Protein AF-A0A194RIU6-F1 (afdb_monomer_lite)

Secondary structure (DSSP, 8-state):
-PPPPPPTT-TTHHHHHHHHHHHHHHHHHH-EEEETTS-EEESEEEEEE-TTSPEEEEETTTTEEEESHHHHHHHHHSHHHHHHHHH-SEE-GGGGTS-HHHHHHTT---------HHHHHHHHHHHHHHHHHHHHHHHGGG----SSHHHHHT--SPPP-GGGEEEE--SSTTPPPEEEETTTTEEEEGGGHHHHHHSHHHHHHHHHH--

Organism: Papilio machaon (NCBI:txid76193)

Structure (mmCIF, N/CA/C/O backbone):
data_AF-A0A194RIU6-F1
#
_entry.id   AF-A0A194RIU6-F1
#
loop_
_atom_site.group_PDB
_atom_site.id
_atom_site.type_symbol
_atom_site.label_atom_id
_atom_site.label_alt_id
_atom_site.label_comp_id
_atom_site.label_asym_id
_atom_site.label_entity_id
_atom_site.label_seq_id
_atom_site.pdbx_PDB_ins_code
_atom_site.Cartn_x
_atom_site.Cartn_y
_atom_site.Cartn_z
_atom_site.occupancy
_atom_site.B_iso_or_equiv
_atom_site.auth_seq_id
_atom_site.auth_comp_id
_atom_site.auth_asym_id
_atom_site.auth_atom_id
_atom_site.pdbx_PDB_model_num
ATOM 1 N N . MET A 1 1 ? 23.805 -35.112 1.938 1.00 44.31 1 MET A N 1
ATOM 2 C CA . MET A 1 1 ? 23.693 -33.823 1.232 1.00 44.31 1 MET A CA 1
ATOM 3 C C . MET A 1 1 ? 23.228 -32.847 2.293 1.00 44.31 1 MET A C 1
ATOM 5 O O . MET A 1 1 ? 22.053 -32.842 2.630 1.00 44.31 1 MET A O 1
ATOM 9 N N . GLU A 1 2 ? 24.192 -32.230 2.969 1.00 43.25 2 GLU A N 1
ATOM 10 C CA . GLU A 1 2 ? 23.949 -31.312 4.084 1.00 43.25 2 GLU A CA 1
ATOM 11 C C . GLU A 1 2 ? 23.343 -30.027 3.514 1.00 43.25 2 GLU A C 1
ATOM 13 O O . GLU A 1 2 ? 23.820 -29.511 2.500 1.00 43.25 2 GLU A O 1
ATOM 18 N N . LEU A 1 3 ? 22.221 -29.590 4.091 1.00 53.94 3 LEU A N 1
ATOM 19 C CA . LEU A 1 3 ? 21.579 -28.335 3.715 1.00 53.94 3 LEU A CA 1
ATOM 20 C C . LEU A 1 3 ? 22.545 -27.177 4.014 1.00 53.94 3 LEU A C 1
ATOM 22 O O . LEU A 1 3 ? 23.147 -27.188 5.085 1.00 53.94 3 LEU A O 1
ATOM 26 N N . PRO A 1 4 ? 22.688 -26.186 3.117 1.00 58.44 4 PRO A N 1
ATOM 27 C CA . PRO A 1 4 ? 23.477 -24.996 3.404 1.00 58.44 4 PRO A CA 1
ATOM 28 C C . PRO A 1 4 ? 22.919 -24.277 4.633 1.00 58.44 4 PRO A C 1
ATOM 30 O O . PRO A 1 4 ? 21.717 -24.000 4.691 1.00 58.44 4 PRO A O 1
ATOM 33 N N . ASP A 1 5 ? 23.796 -23.985 5.592 1.00 54.12 5 ASP A N 1
ATOM 34 C CA . ASP A 1 5 ? 23.466 -23.230 6.795 1.00 54.12 5 ASP A CA 1
ATOM 35 C C . ASP A 1 5 ? 22.813 -21.890 6.437 1.00 54.12 5 ASP A C 1
ATOM 37 O O . ASP A 1 5 ? 23.261 -21.150 5.554 1.00 54.12 5 ASP A O 1
ATOM 41 N N . CYS A 1 6 ? 21.711 -21.604 7.130 1.00 49.34 6 CYS A N 1
ATOM 42 C CA . CYS A 1 6 ? 20.970 -20.354 7.031 1.00 49.34 6 CYS A CA 1
ATOM 43 C C . CYS A 1 6 ? 21.927 -19.173 7.300 1.00 49.34 6 CYS A C 1
ATOM 45 O O . CYS A 1 6 ? 22.714 -19.249 8.246 1.00 49.34 6 CYS A O 1
ATOM 47 N N . PRO A 1 7 ? 21.901 -18.090 6.498 1.00 50.44 7 PRO A N 1
ATOM 48 C CA . PRO A 1 7 ? 22.824 -16.976 6.675 1.00 50.44 7 PRO A CA 1
ATOM 49 C C . PRO A 1 7 ? 22.691 -16.359 8.082 1.00 50.44 7 PRO A C 1
ATOM 51 O O . PRO A 1 7 ? 21.566 -16.108 8.532 1.00 50.44 7 PRO A O 1
ATOM 54 N N 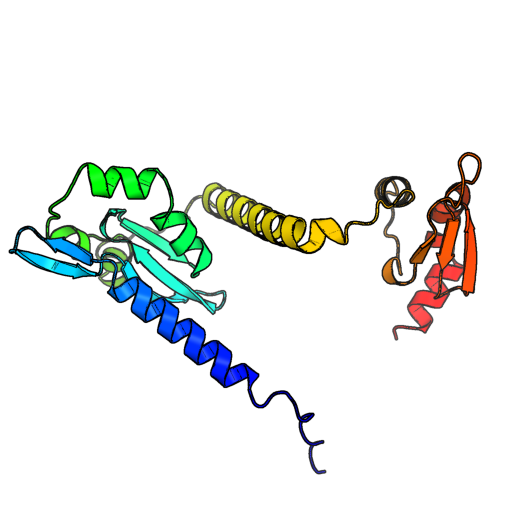. PRO A 1 8 ? 23.815 -16.080 8.771 1.00 50.44 8 PRO A N 1
ATOM 55 C CA . PRO A 1 8 ? 23.803 -15.481 10.101 1.00 50.44 8 PRO A CA 1
ATOM 56 C C . PRO A 1 8 ? 23.186 -14.079 10.019 1.00 50.44 8 PRO A C 1
ATOM 58 O O . PRO A 1 8 ? 23.684 -13.207 9.305 1.00 50.44 8 PRO A O 1
ATOM 61 N N . GLY A 1 9 ? 22.053 -13.891 10.700 1.00 52.22 9 GLY A N 1
ATOM 62 C CA . GLY A 1 9 ? 21.248 -12.662 10.648 1.00 52.22 9 GLY A CA 1
ATOM 63 C C . GLY A 1 9 ? 19.728 -12.866 10.701 1.00 52.22 9 GLY A C 1
ATOM 64 O O . GLY A 1 9 ? 18.999 -11.914 10.967 1.00 52.22 9 GLY A O 1
ATOM 65 N N . ALA A 1 10 ? 19.228 -14.091 10.503 1.00 51.12 10 ALA A N 1
ATOM 66 C CA . ALA A 1 10 ? 17.799 -14.411 10.653 1.00 51.12 10 ALA A CA 1
ATOM 67 C C . ALA A 1 10 ? 17.362 -14.634 12.120 1.00 51.12 10 ALA A C 1
ATOM 69 O O . ALA A 1 10 ? 16.170 -14.680 12.422 1.00 51.12 10 ALA A O 1
ATOM 70 N N . GLU A 1 11 ? 18.330 -14.747 13.028 1.00 51.03 11 GLU A N 1
ATOM 71 C CA . GLU A 1 11 ? 18.179 -15.259 14.397 1.00 51.03 11 GLU A CA 1
ATOM 72 C C . GLU A 1 11 ? 17.396 -14.312 15.324 1.00 51.03 11 GLU A C 1
ATOM 74 O O . GLU A 1 11 ? 16.858 -14.757 16.324 1.00 51.03 11 GLU A O 1
ATOM 79 N N . GLY A 1 12 ? 17.272 -13.026 14.970 1.00 48.72 12 GLY A N 1
ATOM 80 C CA . GLY A 1 12 ? 16.514 -12.028 15.744 1.00 48.72 12 GLY A CA 1
ATOM 81 C C . GLY A 1 12 ? 15.198 -11.568 15.104 1.00 48.72 12 GLY A C 1
ATOM 82 O O . GLY A 1 12 ? 14.475 -10.751 15.677 1.00 48.72 12 GLY A O 1
ATOM 83 N N . TYR A 1 13 ? 14.865 -12.050 13.901 1.00 45.88 13 TYR A N 1
ATOM 84 C CA . TYR A 1 13 ? 13.657 -11.598 13.200 1.00 45.88 13 TYR A CA 1
ATOM 85 C C . TYR A 1 13 ? 12.383 -12.237 13.770 1.00 45.88 13 TYR A C 1
ATOM 87 O O . TYR A 1 13 ? 11.330 -11.610 13.783 1.00 45.88 13 TYR A O 1
ATOM 95 N N . GLN A 1 14 ? 12.464 -13.472 14.276 1.00 48.75 14 GLN A N 1
ATOM 96 C CA . GLN A 1 14 ? 11.309 -14.132 14.893 1.00 48.75 14 GLN A CA 1
ATOM 97 C C . GLN A 1 14 ? 10.978 -13.542 16.269 1.00 48.75 14 GLN A C 1
ATOM 99 O O . GLN A 1 14 ? 9.805 -13.296 16.549 1.00 48.75 14 GLN A O 1
ATOM 104 N N . ASP A 1 15 ? 11.993 -13.239 17.078 1.00 53.16 15 ASP A N 1
ATOM 105 C CA . ASP A 1 15 ? 11.800 -12.709 18.432 1.00 53.16 15 ASP A CA 1
ATOM 106 C C . ASP A 1 15 ? 11.159 -11.313 18.410 1.00 53.16 15 ASP A C 1
ATOM 108 O O . ASP A 1 15 ? 10.171 -11.070 19.102 1.00 53.16 15 ASP A O 1
ATOM 112 N N . THR A 1 16 ? 11.613 -10.432 17.513 1.00 59.06 16 THR A N 1
ATOM 113 C CA . THR A 1 16 ? 11.054 -9.073 17.363 1.00 59.06 16 THR A CA 1
ATOM 114 C C . THR A 1 16 ? 9.592 -9.058 16.900 1.00 59.06 16 THR A C 1
ATOM 116 O O . THR A 1 16 ? 8.810 -8.208 17.328 1.00 59.06 16 THR A O 1
ATOM 119 N N . VAL A 1 17 ? 9.185 -10.007 16.049 1.00 60.19 17 VAL A N 1
ATOM 120 C CA . VAL A 1 17 ? 7.792 -10.128 15.580 1.00 60.19 17 VAL A CA 1
ATOM 121 C C . VAL A 1 17 ? 6.867 -10.615 16.701 1.00 60.19 17 VAL A C 1
ATOM 123 O O . VAL A 1 17 ? 5.733 -10.146 16.814 1.00 60.19 17 VAL A O 1
ATOM 126 N N . VAL A 1 18 ? 7.341 -11.531 17.550 1.00 70.56 18 VAL A N 1
ATOM 127 C CA . VAL A 1 18 ? 6.565 -12.046 18.688 1.00 70.56 18 VAL A CA 1
ATOM 128 C C . VAL A 1 18 ? 6.409 -10.982 19.777 1.00 70.56 18 VAL A C 1
ATOM 130 O O . VAL A 1 18 ? 5.314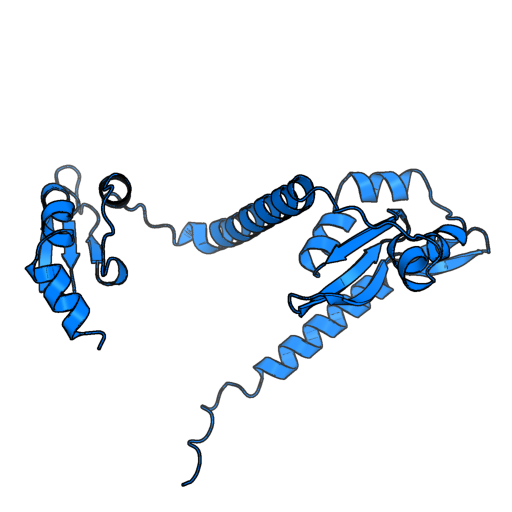 -10.840 20.324 1.00 70.56 18 VAL A O 1
ATOM 133 N N . GLU A 1 19 ? 7.456 -10.205 20.058 1.00 71.50 19 GLU A N 1
ATOM 134 C CA . GLU A 1 19 ? 7.414 -9.089 21.012 1.00 71.50 19 GLU A CA 1
ATOM 135 C C . GLU A 1 19 ? 6.417 -8.006 20.579 1.00 71.50 19 GLU A C 1
ATOM 137 O O . GLU A 1 19 ? 5.522 -7.651 21.349 1.00 71.50 19 GLU A O 1
ATOM 142 N N . ALA A 1 20 ? 6.485 -7.554 19.323 1.00 72.88 20 ALA A N 1
ATOM 143 C CA . ALA A 1 20 ? 5.564 -6.547 18.793 1.00 72.88 20 ALA A CA 1
ATOM 144 C C . ALA A 1 20 ? 4.090 -7.000 18.863 1.00 72.88 20 ALA A C 1
ATOM 146 O O . ALA A 1 20 ? 3.202 -6.223 19.221 1.00 72.88 20 ALA A O 1
ATOM 147 N N . GLU A 1 21 ? 3.810 -8.279 18.582 1.00 76.75 21 GLU A N 1
ATOM 148 C CA . GLU A 1 21 ? 2.449 -8.816 18.670 1.00 76.75 21 GLU A CA 1
ATOM 149 C C . GLU A 1 21 ? 1.934 -8.865 20.124 1.00 76.75 21 GLU A C 1
ATOM 151 O O . GLU A 1 21 ? 0.752 -8.606 20.389 1.00 76.75 21 GLU A O 1
ATOM 156 N N . GLN A 1 22 ? 2.813 -9.169 21.085 1.00 81.00 22 GLN A N 1
ATOM 157 C CA . GLN A 1 22 ? 2.481 -9.152 22.512 1.00 81.00 22 GLN A CA 1
ATOM 158 C C . GLN A 1 22 ? 2.213 -7.733 23.019 1.00 81.00 22 GLN A C 1
ATOM 160 O O . GLN A 1 22 ? 1.231 -7.519 23.736 1.00 81.00 22 GLN A O 1
ATOM 165 N N . GLU A 1 23 ? 3.035 -6.762 22.619 1.00 85.06 23 GLU A N 1
ATOM 166 C CA . GLU A 1 23 ? 2.838 -5.346 22.940 1.00 85.06 23 GLU A CA 1
ATOM 167 C C . GLU A 1 23 ? 1.499 -4.836 22.409 1.00 85.06 23 GLU A C 1
ATOM 169 O O . GLU A 1 23 ? 0.735 -4.192 23.138 1.00 85.06 23 GLU A O 1
ATOM 174 N N . PHE A 1 24 ? 1.153 -5.196 21.171 1.00 83.88 24 PHE A N 1
ATOM 175 C CA . PHE A 1 24 ? -0.135 -4.836 20.597 1.00 83.88 24 PHE A CA 1
ATOM 176 C C . PHE A 1 24 ? -1.301 -5.433 21.389 1.00 83.88 24 PHE A C 1
ATOM 178 O O . PHE A 1 24 ? -2.262 -4.739 21.729 1.00 83.88 24 PHE A O 1
ATOM 185 N N . GLN A 1 25 ? -1.218 -6.713 21.755 1.00 83.44 25 GLN A N 1
ATOM 186 C CA . GLN A 1 25 ? -2.247 -7.350 22.572 1.00 83.44 25 GLN A CA 1
ATOM 187 C C . GLN A 1 25 ? -2.356 -6.709 23.968 1.00 83.44 25 GLN A C 1
ATOM 189 O O . GLN A 1 25 ? -3.467 -6.549 24.485 1.00 83.44 25 GLN A O 1
ATOM 194 N N . ALA A 1 26 ? -1.237 -6.300 24.572 1.00 86.19 26 ALA A N 1
ATOM 195 C CA . ALA A 1 26 ? -1.225 -5.560 25.831 1.00 86.19 26 ALA A CA 1
ATOM 196 C C . ALA A 1 26 ? -1.906 -4.190 25.684 1.00 86.19 26 ALA A C 1
ATOM 198 O O . ALA A 1 26 ? -2.724 -3.813 26.531 1.00 86.19 26 ALA A O 1
ATOM 199 N N . HIS A 1 27 ? -1.660 -3.488 24.573 1.00 87.88 27 HIS A N 1
ATOM 200 C CA . HIS A 1 27 ? -2.365 -2.256 24.238 1.00 87.88 27 HIS A CA 1
ATOM 201 C C . HIS A 1 27 ? -3.878 -2.491 24.130 1.00 87.88 27 HIS A C 1
ATOM 203 O O . HIS A 1 27 ? -4.646 -1.780 24.777 1.00 87.88 27 HIS A O 1
ATOM 209 N N . LEU A 1 28 ? -4.333 -3.528 23.422 1.00 87.62 28 LEU A N 1
ATOM 210 C CA . LEU A 1 28 ? -5.764 -3.857 23.343 1.00 87.62 28 LEU A CA 1
ATOM 211 C C . LEU A 1 28 ? -6.377 -4.168 24.713 1.00 87.62 28 LEU A C 1
ATOM 213 O O . LEU A 1 28 ? -7.491 -3.736 25.003 1.00 87.62 28 LEU A O 1
ATOM 217 N N . ASN A 1 29 ? -5.641 -4.855 25.585 1.00 87.69 29 ASN A N 1
ATOM 218 C CA . ASN A 1 29 ? -6.093 -5.158 26.942 1.00 87.69 29 ASN A CA 1
ATOM 219 C C . ASN A 1 29 ? -6.208 -3.904 27.827 1.00 87.69 29 ASN A C 1
ATOM 221 O O . ASN A 1 29 ? -6.949 -3.919 28.813 1.00 87.69 29 ASN A O 1
ATOM 225 N N . SER A 1 30 ? -5.506 -2.818 27.490 1.00 89.06 30 SER A N 1
ATOM 226 C CA . SER A 1 30 ? -5.647 -1.520 28.164 1.00 89.06 30 SER A CA 1
ATOM 227 C C . SER A 1 30 ? -6.945 -0.795 27.779 1.00 89.06 30 SER A C 1
ATOM 229 O O . SER A 1 30 ? -7.487 -0.019 28.569 1.00 89.06 30 SER A O 1
ATOM 231 N N . LEU A 1 31 ? -7.494 -1.095 26.598 1.00 88.88 31 LEU A N 1
ATOM 232 C CA . LEU A 1 31 ? -8.700 -0.475 26.065 1.00 88.88 31 LEU A CA 1
ATOM 233 C C . LEU A 1 31 ? -9.948 -1.139 26.657 1.00 88.88 31 LEU A C 1
ATOM 235 O O . LEU A 1 31 ? -10.427 -2.171 26.178 1.00 88.88 31 LEU A O 1
ATOM 239 N N . LYS A 1 32 ? -10.499 -0.538 27.714 1.00 91.44 32 LYS A N 1
ATOM 240 C CA . LYS A 1 32 ? -11.648 -1.088 28.442 1.00 91.44 32 LYS A CA 1
ATOM 241 C C . LYS A 1 32 ? -12.833 -0.130 28.495 1.00 91.44 32 LYS A C 1
ATOM 243 O O . LYS A 1 32 ? -12.674 1.086 28.527 1.00 91.44 32 LYS A O 1
ATOM 248 N N . VAL A 1 33 ? -14.030 -0.705 28.557 1.00 91.44 33 VAL A N 1
ATOM 249 C CA . VAL A 1 33 ? -15.304 -0.000 28.737 1.00 91.44 33 VAL A CA 1
ATOM 250 C C . VAL A 1 33 ? -15.984 -0.448 30.024 1.00 91.44 33 VAL A C 1
ATOM 252 O O . VAL A 1 33 ? -15.861 -1.603 30.441 1.00 91.44 33 VAL A O 1
ATOM 255 N N . LYS A 1 34 ? -16.710 0.479 30.655 1.00 90.06 34 LYS A N 1
ATOM 256 C CA . LYS A 1 34 ? -17.540 0.189 31.826 1.00 90.06 34 LYS A CA 1
ATOM 257 C C . LYS A 1 34 ? -18.859 -0.425 31.378 1.00 90.06 34 LYS A C 1
ATOM 259 O O . LYS A 1 34 ? -19.502 0.086 30.460 1.00 90.06 34 LYS A O 1
ATOM 264 N N . VAL A 1 35 ? -19.247 -1.507 32.034 1.00 90.62 35 VAL A N 1
ATOM 265 C CA . VAL A 1 35 ? -20.497 -2.226 31.799 1.00 90.62 35 VAL A CA 1
ATOM 266 C C . VAL A 1 35 ? -21.522 -1.815 32.861 1.00 90.62 35 VAL A C 1
ATOM 268 O O . VAL A 1 35 ? -21.137 -1.430 33.964 1.00 90.62 35 VAL A O 1
ATOM 271 N N . GLU A 1 36 ? -22.814 -1.878 32.538 1.00 89.19 36 GLU A N 1
ATOM 272 C CA . GLU A 1 36 ? -23.922 -1.582 33.467 1.00 89.19 36 GLU A CA 1
ATOM 273 C C . GLU A 1 36 ? -23.846 -2.412 34.762 1.00 89.19 36 GLU A C 1
ATOM 275 O O . GLU A 1 36 ? -24.143 -1.894 35.834 1.00 89.19 36 GLU A O 1
ATOM 280 N N . ASP A 1 37 ? -23.308 -3.633 34.690 1.00 84.00 37 ASP A N 1
ATOM 281 C CA . ASP A 1 37 ? -23.044 -4.516 35.838 1.00 84.00 37 ASP A CA 1
ATOM 282 C C . ASP A 1 37 ? -21.926 -4.004 36.779 1.00 84.00 37 ASP A C 1
ATOM 284 O O . ASP A 1 37 ? -21.481 -4.714 37.678 1.00 84.00 37 ASP A O 1
ATOM 288 N N . GLY A 1 38 ? -21.376 -2.810 36.532 1.00 81.88 38 GLY A N 1
ATOM 289 C CA . GLY A 1 38 ? -20.271 -2.212 37.291 1.00 81.88 38 GLY A CA 1
ATOM 290 C C . GLY A 1 38 ? -18.886 -2.776 36.953 1.00 81.88 38 GLY A C 1
ATOM 291 O O . GLY A 1 38 ? -17.869 -2.235 37.390 1.00 81.88 38 GLY A O 1
ATOM 292 N N . THR A 1 39 ? -18.814 -3.833 36.141 1.00 89.50 39 THR A N 1
ATOM 293 C CA . THR A 1 39 ? -17.547 -4.436 35.707 1.00 89.50 39 THR A CA 1
ATOM 294 C C . THR A 1 39 ? -16.917 -3.668 34.545 1.00 89.50 39 THR A C 1
ATOM 296 O O . THR A 1 39 ? -17.586 -2.972 33.784 1.00 89.50 39 THR A O 1
ATOM 299 N N . THR A 1 40 ? -15.596 -3.774 34.402 1.00 88.69 40 THR A N 1
ATOM 300 C CA . THR A 1 40 ? -14.855 -3.156 33.294 1.00 88.69 40 THR A CA 1
ATOM 301 C C . THR A 1 40 ? -14.308 -4.256 32.393 1.00 88.69 40 THR A C 1
ATOM 303 O O . THR A 1 40 ? -13.568 -5.121 32.859 1.00 88.69 40 THR A O 1
ATOM 306 N N . ARG A 1 41 ? -14.690 -4.247 31.113 1.00 90.19 41 ARG A N 1
ATOM 307 C CA . ARG A 1 41 ? -14.332 -5.287 30.134 1.00 90.19 41 ARG A CA 1
ATOM 308 C C . ARG A 1 41 ? -13.568 -4.694 28.958 1.00 90.19 41 ARG A C 1
ATOM 310 O O . ARG A 1 41 ? -13.772 -3.531 28.617 1.00 90.19 41 ARG A O 1
ATOM 317 N N . CYS A 1 42 ? -12.695 -5.489 28.342 1.00 91.69 42 CYS A N 1
ATOM 318 C CA . CYS A 1 42 ? -11.976 -5.076 27.139 1.00 91.69 42 CYS A CA 1
ATOM 319 C C . CYS A 1 42 ? -12.975 -4.763 26.023 1.00 91.69 42 CYS A C 1
ATOM 321 O O . CYS A 1 42 ? -13.893 -5.540 25.761 1.00 91.69 42 CYS A O 1
ATOM 323 N N . MET A 1 43 ? -12.816 -3.609 25.381 1.00 91.94 43 MET A N 1
ATOM 324 C CA . MET A 1 43 ? -13.742 -3.174 24.333 1.00 91.94 43 MET A CA 1
ATOM 325 C C . MET A 1 43 ? -13.485 -3.862 22.989 1.00 91.94 43 MET A C 1
ATOM 327 O O . MET A 1 43 ? -14.359 -3.867 22.118 1.00 91.94 43 MET A O 1
ATOM 331 N N . VAL A 1 44 ? -12.285 -4.424 22.831 1.00 92.81 44 VAL A N 1
ATOM 332 C CA . VAL A 1 44 ? -11.853 -5.178 21.660 1.00 92.81 44 VAL A CA 1
ATOM 333 C C . VAL A 1 44 ? -11.382 -6.563 22.087 1.00 92.81 44 VAL A C 1
ATOM 335 O O . VAL A 1 44 ? -10.745 -6.711 23.129 1.00 92.81 44 VAL A O 1
ATOM 338 N N . GLU A 1 45 ? -11.672 -7.568 21.265 1.00 91.38 45 GLU A N 1
ATOM 339 C CA . GLU A 1 45 ? -11.205 -8.939 21.460 1.00 91.38 45 GLU A CA 1
ATOM 340 C C . GLU A 1 45 ? -10.586 -9.504 20.182 1.00 91.38 45 GLU A C 1
ATOM 342 O O . GLU A 1 45 ? -11.125 -9.329 19.088 1.00 91.38 45 GLU A O 1
ATOM 347 N N . ARG A 1 46 ? -9.456 -10.201 20.332 1.00 91.62 46 ARG A N 1
ATOM 348 C CA . ARG A 1 46 ? -8.788 -10.929 19.252 1.00 91.62 46 ARG A CA 1
ATOM 349 C C . ARG A 1 46 ? -9.373 -12.338 19.128 1.00 91.62 46 ARG A C 1
ATOM 351 O O . ARG A 1 46 ? -9.531 -13.041 20.122 1.00 91.62 46 ARG A O 1
ATOM 358 N N . ARG A 1 47 ? -9.684 -12.746 17.901 1.00 89.88 47 ARG A N 1
ATOM 359 C CA . ARG A 1 47 ? -10.192 -14.070 17.510 1.00 89.88 47 ARG A CA 1
ATOM 360 C C . ARG A 1 47 ? -9.147 -14.799 16.658 1.00 89.88 47 ARG A C 1
ATOM 362 O O . ARG A 1 47 ? -7.965 -14.475 16.712 1.00 89.88 47 ARG A O 1
ATOM 369 N N . GLY A 1 48 ? -9.575 -15.818 15.912 1.00 87.44 48 GLY A N 1
ATOM 370 C CA . GLY A 1 48 ? -8.718 -16.571 14.998 1.00 87.44 48 GLY A CA 1
ATOM 371 C C . GLY A 1 48 ? -8.197 -15.748 13.815 1.00 87.44 48 GLY A C 1
ATOM 372 O O . GLY A 1 48 ? -8.369 -14.530 13.740 1.00 87.44 48 GLY A O 1
ATOM 373 N N . ARG A 1 49 ? -7.552 -16.441 12.876 1.00 86.56 49 ARG A N 1
ATOM 374 C CA . ARG A 1 49 ? -7.080 -15.858 11.616 1.00 86.56 49 ARG A CA 1
ATOM 375 C C . ARG A 1 49 ? -8.155 -15.959 10.531 1.00 86.56 49 ARG A C 1
ATOM 377 O O . ARG A 1 49 ? -8.957 -16.893 10.545 1.00 86.56 49 ARG A O 1
ATOM 384 N N . ASP A 1 50 ? -8.170 -15.009 9.603 1.00 80.94 50 ASP A N 1
ATOM 385 C CA . ASP A 1 50 ? -8.969 -15.099 8.380 1.00 80.94 50 ASP A CA 1
ATOM 386 C C . ASP A 1 50 ? -8.271 -15.939 7.291 1.00 80.94 50 ASP A C 1
ATOM 388 O O . ASP A 1 50 ? -7.176 -16.469 7.488 1.00 80.94 50 ASP A O 1
ATOM 392 N N . VAL A 1 51 ? -8.917 -16.063 6.126 1.00 79.50 51 VAL A N 1
ATOM 393 C CA . VAL A 1 51 ? -8.380 -16.792 4.959 1.00 79.50 51 VAL A CA 1
ATOM 394 C C . VAL A 1 51 ? -7.077 -16.202 4.410 1.00 79.50 51 VAL A C 1
ATOM 396 O O . VAL A 1 51 ? -6.354 -16.889 3.698 1.00 79.50 51 VAL A O 1
ATOM 399 N N . SER A 1 52 ? -6.773 -14.950 4.748 1.00 79.19 52 SER A N 1
ATOM 400 C CA . SER A 1 52 ? -5.569 -14.225 4.343 1.00 79.19 52 SER A CA 1
ATOM 401 C C . SER A 1 52 ? -4.511 -14.207 5.453 1.00 79.19 52 SER A C 1
ATOM 403 O O . SER A 1 52 ? -3.580 -13.409 5.392 1.00 79.19 52 SER A O 1
ATOM 405 N N . HIS A 1 53 ? -4.649 -15.061 6.474 1.00 79.25 53 HIS A N 1
ATOM 406 C CA . HIS A 1 53 ? -3.764 -15.147 7.639 1.00 79.25 53 HIS A CA 1
ATOM 407 C C . HIS A 1 53 ? -3.689 -13.870 8.503 1.00 79.25 53 HIS A C 1
ATOM 409 O O . HIS A 1 53 ? -2.799 -13.735 9.346 1.00 79.25 53 HIS A O 1
ATOM 415 N N . ASN A 1 54 ? -4.658 -12.958 8.395 1.00 81.81 54 ASN A N 1
ATOM 416 C CA . ASN A 1 54 ? -4.751 -11.785 9.266 1.00 81.81 54 ASN A CA 1
ATOM 417 C C . ASN A 1 54 ? -5.506 -12.118 10.556 1.00 81.81 54 ASN A C 1
ATOM 419 O O . ASN A 1 54 ? -6.450 -12.905 10.545 1.00 81.81 54 ASN A O 1
ATOM 423 N N . TRP A 1 55 ? -5.122 -11.509 11.683 1.00 87.06 55 TRP A N 1
ATOM 424 C CA . TRP A 1 55 ? -5.893 -11.621 12.930 1.00 87.06 55 TRP A CA 1
ATOM 425 C C . TRP A 1 55 ? -7.284 -11.001 12.770 1.00 87.06 55 TRP A C 1
ATOM 427 O O . TRP A 1 55 ? -7.414 -9.898 12.250 1.00 87.06 55 TRP A O 1
ATOM 437 N N . ILE A 1 56 ? -8.323 -11.673 13.261 1.00 87.88 56 ILE A N 1
ATOM 438 C CA . ILE A 1 56 ? -9.679 -11.121 13.320 1.00 87.88 56 ILE A CA 1
ATOM 439 C C . ILE A 1 56 ? -9.871 -10.447 14.679 1.00 87.88 56 ILE A C 1
ATOM 441 O O . ILE A 1 56 ? -9.686 -11.073 15.719 1.00 87.88 56 ILE A O 1
ATOM 445 N N . TYR A 1 57 ? -10.299 -9.190 14.683 1.00 92.62 57 TYR A N 1
ATOM 446 C CA . TYR A 1 57 ? -10.601 -8.418 15.883 1.00 92.62 57 TYR A CA 1
ATOM 447 C C . TYR A 1 57 ? -12.072 -8.015 15.911 1.00 92.62 57 TYR A C 1
ATOM 449 O O . TYR A 1 57 ? -12.647 -7.616 14.898 1.00 92.62 57 TYR A O 1
ATOM 457 N N . LEU A 1 58 ? -12.690 -8.099 17.084 1.00 92.50 58 LEU A N 1
ATOM 458 C CA . LEU A 1 58 ? -14.074 -7.696 17.314 1.00 92.50 58 LEU A CA 1
ATOM 459 C C . LEU A 1 58 ? -14.091 -6.412 18.130 1.00 92.50 58 LEU A C 1
ATOM 461 O O . LEU A 1 58 ? -13.501 -6.372 19.204 1.00 92.50 58 LEU A O 1
ATOM 465 N N . CYS A 1 59 ? -14.790 -5.384 17.656 1.00 93.88 59 CYS A N 1
ATOM 466 C CA . CYS A 1 59 ? -15.043 -4.172 18.427 1.00 93.88 59 CYS A CA 1
ATOM 467 C C . CYS A 1 59 ? -16.484 -4.172 18.941 1.00 93.88 59 CYS A C 1
ATOM 469 O O . CYS A 1 59 ? -17.428 -3.920 18.186 1.00 93.88 59 CYS A O 1
ATOM 471 N N . TYR A 1 60 ? -16.653 -4.384 20.244 1.00 92.88 60 TYR A N 1
ATOM 472 C CA . TYR A 1 60 ? -17.969 -4.499 20.871 1.00 92.88 60 TYR A CA 1
ATOM 473 C C . TYR A 1 60 ? -18.799 -3.205 20.856 1.00 92.88 60 TYR A C 1
ATOM 475 O O . TYR A 1 60 ? -19.958 -3.267 20.443 1.00 92.88 60 TYR A O 1
ATOM 483 N N . PRO A 1 61 ? -18.247 -2.016 21.180 1.00 90.56 61 PRO A N 1
ATOM 484 C CA . PRO A 1 61 ? -18.993 -0.753 21.088 1.00 90.56 61 PRO A CA 1
ATOM 485 C C . PRO A 1 61 ? -19.550 -0.460 19.688 1.00 90.56 61 PRO A C 1
ATOM 487 O O . PRO A 1 61 ? -20.569 0.219 19.514 1.00 90.56 61 PRO A O 1
ATOM 490 N N . CYS A 1 62 ? -18.855 -0.950 18.660 1.00 88.88 62 CYS A N 1
ATOM 491 C CA . CYS A 1 62 ? -19.213 -0.711 17.271 1.00 88.88 62 CYS A CA 1
ATOM 492 C C . CYS A 1 62 ? -19.950 -1.873 16.605 1.00 88.88 62 CYS A C 1
ATOM 494 O O . CYS A 1 62 ? -20.480 -1.647 15.518 1.00 88.88 62 CYS A O 1
ATOM 496 N N . ALA A 1 63 ? -20.011 -3.048 17.240 1.00 89.81 63 ALA A N 1
ATOM 497 C CA . ALA A 1 63 ? -20.449 -4.303 16.630 1.00 89.81 63 ALA A CA 1
ATOM 498 C C . ALA A 1 63 ? -19.724 -4.602 15.297 1.00 89.81 63 ALA A C 1
ATOM 500 O O . ALA A 1 63 ? -20.332 -5.082 14.339 1.00 89.81 63 ALA A O 1
ATOM 501 N N . ALA A 1 64 ? -18.436 -4.248 15.221 1.00 88.62 64 ALA A N 1
ATOM 502 C CA . ALA A 1 64 ? -17.637 -4.297 13.999 1.00 88.62 64 ALA A CA 1
ATOM 503 C C . ALA A 1 64 ? -16.608 -5.436 14.036 1.00 88.62 64 ALA A C 1
ATOM 505 O O . ALA A 1 64 ? -15.983 -5.686 15.065 1.00 88.62 64 ALA A O 1
ATOM 506 N N . VAL A 1 65 ? -16.404 -6.085 12.887 1.00 90.69 65 VAL A N 1
ATOM 507 C CA . VAL A 1 65 ? -15.335 -7.070 12.663 1.00 90.69 65 VAL A CA 1
ATOM 508 C C . VAL A 1 65 ? -14.221 -6.394 11.867 1.00 90.69 65 VAL A C 1
ATOM 510 O O . VAL A 1 65 ? -14.480 -5.853 10.793 1.00 90.69 65 VAL A O 1
ATOM 513 N N . CYS A 1 66 ? -12.998 -6.425 12.382 1.00 88.81 66 CYS A N 1
ATOM 514 C CA . CYS A 1 66 ? -11.808 -5.856 11.756 1.00 88.81 66 CYS A CA 1
ATOM 515 C C . CYS A 1 66 ? -10.809 -6.978 11.456 1.00 88.81 66 CYS A C 1
ATOM 517 O O . CYS A 1 66 ? -10.371 -7.663 12.375 1.00 88.81 66 CYS A O 1
ATOM 519 N N . CYS A 1 67 ? -10.435 -7.166 10.191 1.00 88.81 67 CYS A N 1
ATOM 520 C CA . CYS A 1 67 ? -9.418 -8.144 9.802 1.00 88.81 67 CYS A CA 1
ATOM 521 C C . CYS A 1 67 ? -8.055 -7.451 9.688 1.00 88.81 67 CYS A C 1
ATOM 523 O O . CYS A 1 67 ? -7.826 -6.683 8.762 1.00 88.81 67 CYS A O 1
ATOM 525 N N . GLY A 1 68 ? -7.154 -7.709 10.628 1.00 86.56 68 GLY A N 1
ATOM 526 C CA . GLY A 1 68 ? -5.823 -7.114 10.691 1.00 86.56 68 GLY A CA 1
ATOM 527 C C . GLY A 1 68 ? -5.712 -5.957 11.685 1.00 86.56 68 GLY A C 1
ATOM 528 O O . GLY A 1 68 ? -6.669 -5.231 11.965 1.00 86.56 68 GLY A O 1
ATOM 529 N N . GLU A 1 69 ? -4.502 -5.796 12.215 1.00 87.44 69 GLU A N 1
ATOM 530 C CA . GLU A 1 69 ? -4.153 -4.814 13.246 1.00 87.44 69 GLU A CA 1
ATOM 531 C C . GLU A 1 69 ? -4.347 -3.369 12.765 1.00 87.44 69 GLU A C 1
ATOM 533 O O . GLU A 1 69 ? -5.011 -2.582 13.439 1.00 87.44 69 GLU A O 1
ATOM 538 N N . ASN A 1 70 ? -3.885 -3.044 11.556 1.00 83.62 70 ASN A N 1
ATOM 539 C CA . ASN A 1 70 ? -4.029 -1.700 10.986 1.00 83.62 70 ASN A CA 1
ATOM 540 C C . ASN A 1 70 ? -5.501 -1.297 10.809 1.00 83.62 70 ASN A C 1
ATOM 542 O O . ASN A 1 70 ? -5.885 -0.171 11.128 1.00 83.62 70 ASN A O 1
ATOM 546 N N . ILE A 1 71 ? -6.353 -2.232 10.365 1.00 85.75 71 ILE A N 1
ATOM 547 C CA . ILE A 1 71 ? -7.793 -1.979 10.203 1.00 85.75 71 ILE A CA 1
ATOM 548 C C . ILE A 1 71 ? -8.429 -1.665 11.559 1.00 85.75 71 ILE A C 1
ATOM 550 O O . ILE A 1 71 ? -9.236 -0.739 11.673 1.00 85.75 71 ILE A O 1
ATOM 554 N N . LEU A 1 72 ? -8.048 -2.408 12.600 1.00 90.38 72 LEU A N 1
ATOM 555 C CA . LEU A 1 72 ? -8.507 -2.150 13.957 1.00 90.38 72 LEU A CA 1
ATOM 556 C C . LEU A 1 72 ? -8.010 -0.790 14.480 1.00 90.38 72 LEU A C 1
ATOM 558 O O . LEU A 1 72 ? -8.808 -0.034 15.033 1.00 90.38 72 LEU A O 1
ATOM 562 N N . GLN A 1 73 ? -6.733 -0.459 14.288 1.00 88.50 73 GLN A N 1
ATOM 563 C CA . GLN A 1 73 ? -6.136 0.805 14.736 1.00 88.50 73 GLN A CA 1
ATOM 564 C C . GLN A 1 73 ? -6.801 2.026 14.083 1.00 88.50 73 GLN A C 1
ATOM 566 O O . GLN A 1 73 ? -7.187 2.982 14.768 1.00 88.50 73 GLN A O 1
ATOM 571 N N . MET A 1 74 ? -7.051 1.968 12.773 1.00 85.44 74 MET A N 1
ATOM 572 C CA . MET A 1 74 ? -7.824 2.993 12.067 1.00 85.44 74 MET A CA 1
ATOM 573 C C . MET A 1 74 ? -9.269 3.071 12.573 1.00 85.44 74 MET A C 1
ATOM 575 O O . MET A 1 74 ? -9.814 4.167 12.735 1.00 85.44 74 MET A O 1
ATOM 579 N N . HIS A 1 75 ? -9.893 1.924 12.857 1.00 88.75 75 HIS A N 1
ATOM 580 C CA . HIS A 1 75 ? -11.247 1.870 13.397 1.00 88.75 75 HIS A CA 1
ATOM 581 C C . HIS A 1 75 ? -11.353 2.577 14.757 1.00 88.75 75 HIS A C 1
ATOM 583 O O . HIS A 1 75 ? -12.202 3.460 14.908 1.00 88.75 75 HIS A O 1
ATOM 589 N N . ILE A 1 76 ? -10.494 2.234 15.727 1.00 91.25 76 ILE A N 1
ATOM 590 C CA . ILE A 1 76 ? -10.530 2.817 17.082 1.00 91.25 76 ILE A CA 1
ATOM 591 C C . ILE A 1 76 ? -10.138 4.301 17.081 1.00 91.25 76 ILE A C 1
ATOM 593 O O . ILE A 1 76 ? -10.697 5.105 17.830 1.00 91.25 76 ILE A O 1
ATOM 597 N N . SER A 1 77 ? -9.232 4.694 16.183 1.00 89.81 77 SER A N 1
ATOM 598 C CA . SER A 1 77 ? -8.820 6.089 16.006 1.00 89.81 77 SER A CA 1
ATOM 599 C C . SER A 1 77 ? -9.866 6.931 15.266 1.00 89.81 77 SER A C 1
ATOM 601 O O . SER A 1 77 ? -9.830 8.168 15.338 1.00 89.81 77 SER A O 1
ATOM 603 N N . GLY A 1 78 ? -10.813 6.280 14.587 1.00 87.19 78 GLY A N 1
ATOM 604 C CA . GLY A 1 78 ? -11.833 6.896 13.753 1.00 87.19 78 GLY A CA 1
ATOM 605 C C . GLY A 1 78 ? -12.876 7.706 14.528 1.00 87.19 78 GLY A C 1
ATOM 606 O O . GLY A 1 78 ? -13.286 7.370 15.641 1.00 87.19 78 GLY A O 1
ATOM 607 N N . LYS A 1 79 ? -13.380 8.772 13.889 1.00 86.56 79 LYS A N 1
ATOM 608 C CA . LYS A 1 79 ? -14.370 9.696 14.477 1.00 86.56 79 LYS A CA 1
ATOM 609 C C . LYS A 1 79 ? -15.624 8.968 14.976 1.00 86.56 79 LYS A C 1
ATOM 611 O O . LYS A 1 79 ? -16.062 9.218 16.089 1.00 86.56 79 LYS A O 1
ATOM 616 N N . LYS A 1 80 ? -16.161 8.020 14.195 1.00 88.12 80 LYS A N 1
ATOM 617 C CA . LYS A 1 80 ? -17.373 7.255 14.551 1.00 88.12 80 LYS A CA 1
ATOM 618 C C . LYS A 1 80 ? -17.208 6.469 15.856 1.00 88.12 80 LYS A C 1
ATOM 620 O O . LYS A 1 80 ? -18.123 6.460 16.676 1.00 88.12 80 LYS A O 1
ATOM 625 N N . HIS A 1 81 ? -16.054 5.828 16.040 1.00 90.81 81 HIS A N 1
ATOM 626 C CA . HIS A 1 81 ? -15.747 5.061 17.244 1.00 90.81 81 HIS A CA 1
ATOM 627 C C . HIS A 1 81 ? -15.622 5.989 18.459 1.00 90.81 81 HIS A C 1
ATOM 629 O O . HIS A 1 81 ? -16.328 5.807 19.449 1.00 90.81 81 HIS A O 1
ATOM 635 N N . LYS A 1 82 ? -14.810 7.049 18.340 1.00 91.12 82 LYS A N 1
ATOM 636 C CA . LYS A 1 82 ? -14.628 8.057 19.396 1.00 91.12 82 LYS A CA 1
ATOM 637 C C . LYS A 1 82 ? -15.954 8.689 19.819 1.00 91.12 82 LYS A C 1
ATOM 639 O O . LYS A 1 82 ? -16.268 8.700 21.001 1.00 91.12 82 LYS A O 1
ATOM 644 N N . THR A 1 83 ? -16.778 9.119 18.862 1.00 89.81 83 THR A N 1
ATOM 645 C CA . THR A 1 83 ? -18.103 9.688 19.141 1.00 89.81 83 THR A CA 1
ATOM 646 C C . THR A 1 83 ? -19.008 8.704 19.886 1.00 89.81 83 THR A C 1
ATOM 648 O O . THR A 1 83 ? -19.672 9.110 20.834 1.00 89.81 83 THR A O 1
ATOM 651 N N . LYS A 1 84 ? -19.014 7.410 19.530 1.00 87.50 84 LYS A N 1
ATOM 652 C CA . LYS A 1 84 ? -19.789 6.394 20.266 1.00 87.50 84 LYS A CA 1
ATOM 653 C C . LYS A 1 84 ? -19.333 6.250 21.719 1.00 87.50 84 LYS A C 1
ATOM 655 O O . LYS A 1 84 ? -20.184 6.177 22.600 1.00 87.50 84 LYS A O 1
ATOM 660 N N . LEU A 1 85 ? -18.022 6.243 21.966 1.00 89.38 85 LEU A N 1
ATOM 661 C CA . LEU A 1 85 ? -17.470 6.187 23.324 1.00 89.38 85 LEU A CA 1
ATOM 662 C C . LEU A 1 85 ? -17.758 7.460 24.130 1.00 89.38 85 LEU A C 1
ATOM 664 O O . LEU A 1 85 ? -17.981 7.382 25.333 1.00 89.38 85 LEU A O 1
ATOM 668 N N . THR A 1 86 ? -17.786 8.628 23.484 1.00 88.56 86 THR A N 1
ATOM 669 C CA . THR A 1 86 ? -18.140 9.891 24.148 1.00 88.56 86 THR A CA 1
ATOM 670 C C . THR A 1 86 ? -19.627 9.960 24.490 1.00 88.56 86 THR A C 1
ATOM 672 O O . THR A 1 86 ? -19.979 10.411 25.574 1.00 88.56 86 THR A O 1
ATOM 675 N N . ILE A 1 87 ? -20.503 9.507 23.587 1.00 88.62 87 ILE A N 1
ATOM 676 C CA . ILE A 1 87 ? -21.959 9.524 23.800 1.00 88.62 87 ILE A CA 1
ATOM 677 C C . ILE A 1 87 ? -22.364 8.541 24.900 1.00 88.62 87 ILE A C 1
ATOM 679 O O . ILE A 1 87 ? -23.269 8.831 25.681 1.00 88.62 87 ILE A O 1
ATOM 683 N N . LYS A 1 88 ? -21.719 7.370 24.957 1.00 84.38 88 LYS A N 1
ATOM 684 C CA . LYS A 1 88 ? -22.092 6.294 25.873 1.00 84.38 88 LYS A CA 1
ATOM 685 C C . LYS A 1 88 ? -20.898 5.865 26.725 1.00 84.38 88 LYS A C 1
ATOM 687 O O . LYS A 1 88 ? -19.997 5.172 26.260 1.00 84.38 88 LYS A O 1
ATOM 692 N N . SER A 1 89 ? -20.928 6.258 27.996 1.00 81.56 89 SER A N 1
ATOM 693 C CA . SER A 1 89 ? -19.881 5.958 28.982 1.00 81.56 89 SER A CA 1
ATOM 694 C C . SER A 1 89 ? -20.075 4.621 29.708 1.00 81.56 89 SER A C 1
ATOM 696 O O . SER A 1 89 ? -19.107 4.071 30.234 1.00 81.56 89 SER A O 1
ATOM 698 N N . VAL A 1 90 ? -21.301 4.083 29.713 1.00 87.94 90 VAL A N 1
ATOM 699 C CA . VAL A 1 90 ? -21.666 2.796 30.325 1.00 87.94 90 VAL A CA 1
ATOM 700 C C . VAL A 1 90 ? -22.404 1.941 29.300 1.00 87.94 90 VAL A C 1
ATOM 702 O O . VAL A 1 90 ? -23.327 2.418 28.638 1.00 87.94 90 VAL A O 1
ATOM 705 N N . TRP A 1 91 ? -21.980 0.690 29.141 1.00 90.88 91 TRP A N 1
ATOM 706 C CA . TRP A 1 91 ? -22.437 -0.203 28.080 1.00 90.88 91 TRP A CA 1
ATOM 707 C C . TRP A 1 91 ? -23.216 -1.408 28.623 1.00 90.88 91 TRP A C 1
ATOM 709 O O . TRP A 1 91 ? -22.828 -1.966 29.645 1.00 90.88 91 TRP A O 1
ATOM 719 N N . PRO A 1 92 ? -24.276 -1.866 27.938 1.00 89.62 92 PRO A N 1
ATOM 720 C CA . PRO A 1 92 ? -25.006 -3.047 28.369 1.00 89.62 92 PRO A CA 1
ATOM 721 C C . PRO A 1 92 ? -24.175 -4.310 28.092 1.00 89.62 92 PRO A C 1
ATOM 723 O O . PRO A 1 92 ? -23.511 -4.373 27.052 1.00 89.62 92 PRO A O 1
ATOM 726 N N . PRO A 1 93 ? -24.242 -5.351 28.943 1.00 88.12 93 PRO A N 1
ATOM 727 C CA . PRO A 1 93 ? -23.522 -6.614 28.729 1.00 88.12 93 PRO A CA 1
ATOM 728 C C . PRO A 1 93 ? -23.862 -7.284 27.392 1.00 88.12 93 PRO A C 1
ATOM 730 O O . PRO A 1 93 ? -23.040 -7.976 26.793 1.00 88.12 93 PRO A O 1
ATOM 733 N N . SER A 1 94 ? -25.064 -7.018 26.879 1.00 87.38 94 SER A N 1
ATOM 734 C CA . SER A 1 94 ? -25.573 -7.579 25.632 1.00 87.38 94 SER A CA 1
ATOM 735 C C . SER A 1 94 ? -24.724 -7.236 24.403 1.00 87.38 94 SER A C 1
ATOM 737 O O . SER A 1 94 ? -24.772 -7.983 23.428 1.00 87.38 94 SER A O 1
ATOM 739 N N . ILE A 1 95 ? -23.894 -6.179 24.428 1.00 89.19 95 ILE A N 1
ATOM 740 C CA . ILE A 1 95 ? -22.988 -5.883 23.301 1.00 89.19 95 ILE A CA 1
ATOM 741 C C . ILE A 1 95 ? -21.962 -6.996 23.064 1.00 89.19 95 ILE A C 1
ATOM 743 O O . ILE A 1 95 ? -21.526 -7.185 21.930 1.00 89.19 95 ILE A O 1
ATOM 747 N N . PHE A 1 96 ? -21.594 -7.733 24.116 1.00 89.00 96 PHE A N 1
ATOM 748 C CA . PHE A 1 96 ? -20.623 -8.824 24.046 1.00 89.00 96 PHE A CA 1
ATOM 749 C C . PHE A 1 96 ? -21.241 -10.118 23.519 1.00 89.00 96 PHE A C 1
ATOM 751 O O . PHE A 1 96 ? -20.528 -10.978 23.024 1.00 89.00 96 PHE A O 1
ATOM 758 N N . GLU A 1 97 ? -22.561 -10.262 23.592 1.00 87.38 97 GLU A N 1
ATOM 759 C CA . GLU A 1 97 ? -23.265 -11.474 23.166 1.00 87.38 97 GLU A CA 1
ATOM 760 C C . GLU A 1 97 ? -23.919 -11.305 21.794 1.00 87.38 97 GLU A C 1
ATOM 762 O O . GLU A 1 97 ? -23.911 -12.230 20.983 1.00 87.38 97 GLU A O 1
ATOM 767 N N . ASN A 1 98 ? -24.418 -10.100 21.510 1.00 85.88 98 ASN A N 1
ATOM 768 C CA . ASN A 1 98 ? -25.123 -9.758 20.277 1.00 85.88 98 ASN A CA 1
ATOM 769 C C . ASN A 1 98 ? -24.190 -9.293 19.152 1.00 85.88 98 ASN A C 1
ATOM 771 O O . ASN A 1 98 ? -24.643 -8.730 18.154 1.00 85.88 98 ASN A O 1
ATOM 775 N N . HIS A 1 99 ? -22.880 -9.504 19.292 1.00 89.12 99 HIS A N 1
ATOM 776 C CA . HIS A 1 99 ? -21.941 -9.177 18.229 1.00 89.12 99 HIS A CA 1
ATOM 777 C C . HIS A 1 99 ? -22.225 -10.055 16.993 1.00 89.12 99 HIS A C 1
ATOM 779 O O . HIS A 1 99 ? -22.309 -11.278 17.141 1.00 89.12 99 HIS A O 1
ATOM 785 N N . PRO A 1 100 ? -22.304 -9.499 15.765 1.00 84.94 100 PRO A N 1
ATOM 786 C CA . PRO A 1 100 ? -22.645 -10.263 14.558 1.00 84.94 100 PRO A CA 1
ATOM 787 C C . PRO A 1 100 ? -21.777 -11.510 14.341 1.00 84.94 100 PRO A C 1
ATOM 789 O O . PRO A 1 100 ? -22.268 -12.549 13.907 1.00 84.94 100 PRO A O 1
ATOM 792 N N . TYR A 1 101 ? -20.491 -11.420 14.691 1.00 86.25 101 TYR A N 1
ATOM 793 C CA . TYR A 1 101 ? -19.559 -12.552 14.651 1.00 86.25 101 TYR A CA 1
ATOM 794 C C . TYR A 1 101 ? -19.959 -13.690 15.607 1.00 86.25 101 TYR A C 1
ATOM 796 O O . TYR A 1 101 ? -20.018 -14.844 15.201 1.00 86.25 101 TYR A O 1
ATOM 804 N N . ILE A 1 102 ? -20.310 -13.361 16.853 1.00 85.12 102 ILE A N 1
ATOM 805 C CA . ILE A 1 102 ? -20.650 -14.337 17.902 1.00 85.12 102 ILE A CA 1
ATOM 806 C C . ILE A 1 102 ? -22.005 -14.985 17.615 1.00 85.12 102 ILE A C 1
ATOM 808 O O . ILE A 1 102 ? -22.174 -16.193 17.763 1.00 85.12 102 ILE A O 1
ATOM 812 N N . LEU A 1 103 ? -22.973 -14.197 17.146 1.00 83.31 103 LEU A N 1
ATOM 813 C CA . LEU A 1 103 ? -24.278 -14.713 16.737 1.00 83.31 103 LEU A CA 1
ATOM 814 C C . LEU A 1 103 ? -24.175 -15.676 15.541 1.00 83.31 103 LEU A C 1
ATOM 816 O O . LEU A 1 103 ? -24.969 -16.617 15.445 1.00 83.31 103 LEU A O 1
ATOM 820 N N . LYS A 1 104 ? -23.191 -15.469 14.653 1.00 84.06 104 LYS A N 1
ATOM 821 C CA . LYS A 1 104 ? -22.872 -16.385 13.551 1.00 84.06 104 LYS A CA 1
ATOM 822 C C . LYS A 1 104 ? -22.231 -17.680 14.057 1.00 84.06 104 LYS A C 1
ATOM 824 O O . LYS A 1 104 ? -22.661 -18.749 13.637 1.00 84.06 104 LYS A O 1
ATOM 829 N N . GLU A 1 105 ? -21.264 -17.608 14.974 1.00 81.38 105 GLU A N 1
ATOM 830 C CA . GLU A 1 105 ? -20.648 -18.800 15.588 1.00 81.38 105 GLU A CA 1
ATOM 831 C C . GLU 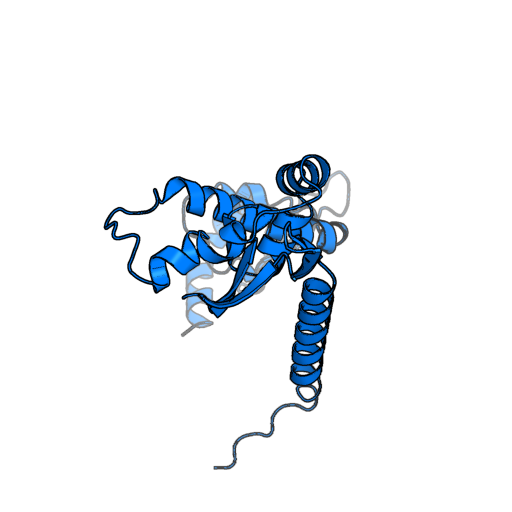A 1 105 ? -21.669 -19.657 16.346 1.00 81.38 105 GLU A C 1
ATOM 833 O O . GLU A 1 105 ? -21.658 -20.880 16.236 1.00 81.38 105 GLU A O 1
ATOM 838 N N . LYS A 1 106 ? -22.610 -19.022 17.055 1.00 81.56 106 LYS A N 1
ATOM 839 C CA . LYS A 1 106 ? -23.698 -19.707 17.773 1.00 81.56 106 LYS A CA 1
ATOM 840 C C . LYS A 1 106 ? -24.806 -20.248 16.856 1.00 81.56 106 LYS A C 1
ATOM 842 O O . LYS A 1 106 ? -25.762 -20.839 17.349 1.00 81.56 106 LYS A O 1
ATOM 847 N N . GLY A 1 107 ? -24.726 -20.025 15.541 1.00 72.56 107 GLY A N 1
ATOM 848 C CA . GLY A 1 107 ? -25.718 -20.500 14.569 1.00 72.56 107 GLY A CA 1
ATOM 849 C C . GLY A 1 107 ? -27.099 -19.836 14.672 1.00 72.56 107 GLY A C 1
ATOM 850 O O . GLY A 1 107 ? -28.057 -20.346 14.090 1.00 72.56 107 GLY A O 1
ATOM 851 N N . ILE A 1 108 ? -27.207 -18.713 15.396 1.00 73.88 108 ILE A N 1
ATOM 852 C CA . ILE A 1 108 ? -28.457 -17.965 15.626 1.00 73.88 108 ILE A CA 1
ATOM 853 C C . ILE A 1 108 ? -28.822 -17.147 14.381 1.00 73.88 108 ILE A C 1
ATOM 855 O O . ILE A 1 108 ? -29.987 -17.080 13.994 1.00 73.88 108 ILE A O 1
ATOM 859 N N . ILE A 1 109 ? -27.823 -16.561 13.712 1.00 60.16 109 ILE A N 1
ATOM 860 C CA . ILE A 1 109 ? -28.004 -15.896 12.417 1.00 60.16 109 ILE A CA 1
ATOM 861 C C . ILE A 1 109 ? -27.661 -16.891 11.306 1.00 60.16 109 ILE A C 1
ATOM 863 O O . ILE A 1 109 ? -26.495 -17.220 11.089 1.00 60.16 109 ILE A O 1
ATOM 867 N N . LYS A 1 110 ? -28.683 -17.339 10.570 1.00 53.03 110 LYS A N 1
ATOM 868 C CA . LYS A 1 110 ? -28.532 -18.049 9.294 1.00 53.03 110 LYS A CA 1
ATOM 869 C C . LYS A 1 1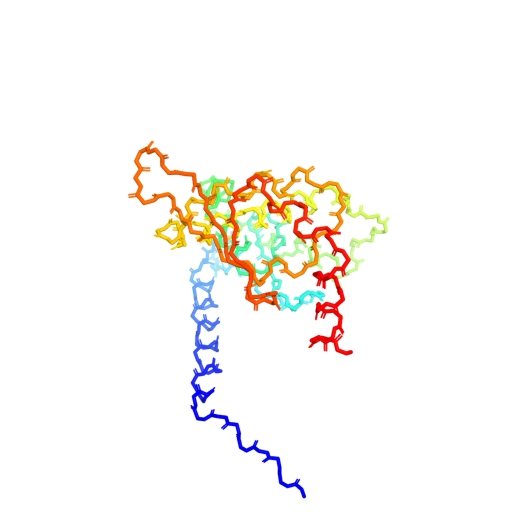10 ? -28.892 -17.103 8.157 1.00 53.03 110 LYS A C 1
ATOM 871 O O . LYS A 1 110 ? -30.067 -16.847 7.926 1.00 53.03 110 LYS A O 1
ATOM 876 N N . THR A 1 111 ? -27.902 -16.629 7.413 1.00 45.34 111 THR A N 1
ATOM 877 C CA . THR A 1 111 ? -28.141 -16.037 6.094 1.00 45.34 111 THR A CA 1
ATOM 878 C C . THR A 1 111 ? -27.082 -16.516 5.112 1.00 45.34 111 THR A C 1
ATOM 880 O O . THR A 1 111 ? -25.914 -16.137 5.163 1.00 45.34 111 THR A O 1
ATOM 883 N N . GLY A 1 112 ? -27.523 -17.352 4.172 1.00 48.03 112 GLY A N 1
ATOM 884 C CA . GLY A 1 112 ? -26.985 -17.290 2.827 1.00 48.03 112 GLY A CA 1
ATOM 885 C C . GLY A 1 112 ? -27.434 -15.970 2.221 1.00 48.03 112 GLY A C 1
ATOM 886 O O . GLY A 1 112 ? -28.599 -15.824 1.899 1.00 48.03 112 GLY A O 1
ATOM 887 N N . THR A 1 113 ? -26.522 -15.014 2.121 1.00 35.03 113 THR A N 1
ATOM 888 C CA . THR A 1 113 ? -26.517 -13.942 1.121 1.00 35.03 113 THR A CA 1
ATOM 889 C C . THR A 1 113 ? -25.159 -13.278 1.221 1.00 35.03 113 THR A C 1
ATOM 891 O O . THR A 1 113 ? -24.741 -12.859 2.300 1.00 35.03 113 THR A O 1
ATOM 894 N N . ALA A 1 114 ? -24.475 -13.221 0.083 1.00 41.75 114 ALA A N 1
ATOM 895 C CA . ALA A 1 114 ? -23.253 -12.478 -0.113 1.00 41.75 114 ALA A CA 1
ATOM 896 C C . ALA A 1 114 ? -23.341 -11.105 0.566 1.00 41.75 114 ALA A C 1
ATOM 898 O O . ALA A 1 114 ? -24.222 -10.301 0.254 1.00 41.75 114 ALA A O 1
ATOM 899 N N . ALA A 1 115 ? -22.390 -10.824 1.460 1.00 38.41 115 ALA A N 1
ATOM 900 C CA . ALA A 1 115 ? -21.981 -9.451 1.684 1.00 38.41 115 ALA A CA 1
ATOM 901 C C . ALA A 1 115 ? -21.734 -8.855 0.295 1.00 38.41 115 ALA A C 1
ATOM 903 O O . ALA A 1 115 ? -20.957 -9.413 -0.481 1.00 38.41 115 ALA A O 1
ATOM 904 N N . THR A 1 116 ? -22.455 -7.792 -0.059 1.00 40.62 116 THR A N 1
ATOM 905 C CA . THR A 1 116 ? -22.254 -7.098 -1.330 1.00 40.62 116 THR A CA 1
ATOM 906 C C . THR A 1 116 ? -20.754 -6.858 -1.521 1.00 40.62 116 THR A C 1
ATOM 908 O O . THR A 1 116 ? -20.172 -6.127 -0.711 1.00 40.62 116 THR A O 1
ATOM 911 N N . PRO A 1 117 ? -20.119 -7.431 -2.562 1.00 51.59 117 PRO A N 1
ATOM 912 C CA . PRO A 1 117 ? -18.665 -7.385 -2.732 1.00 51.59 117 PRO A CA 1
ATOM 913 C C . PRO A 1 117 ? -18.135 -5.946 -2.818 1.00 51.59 117 PRO A C 1
ATOM 915 O O . PRO A 1 117 ? -16.996 -5.681 -2.465 1.00 51.59 117 PRO A O 1
ATOM 918 N N . LYS A 1 118 ? -18.998 -4.986 -3.172 1.00 43.59 118 LYS A N 1
ATOM 919 C CA . LYS A 1 118 ? -18.667 -3.572 -3.377 1.00 43.59 118 LYS A CA 1
ATOM 920 C C . LYS A 1 118 ? -18.205 -2.808 -2.128 1.00 43.59 118 LYS A C 1
ATOM 922 O O . LYS A 1 118 ? -17.481 -1.835 -2.282 1.00 43.59 118 LYS A O 1
ATOM 927 N N . LEU A 1 119 ? -18.626 -3.180 -0.915 1.00 47.53 119 LEU A N 1
ATOM 928 C CA . LEU A 1 119 ? -18.253 -2.441 0.310 1.00 47.53 119 LEU A CA 1
ATOM 929 C C . LEU A 1 119 ? -16.911 -2.917 0.877 1.00 47.53 119 LEU A C 1
ATOM 931 O O . LEU A 1 119 ? -16.069 -2.091 1.218 1.00 47.53 119 LEU A O 1
ATOM 935 N N . ASN A 1 120 ? -16.678 -4.232 0.879 1.00 53.12 120 ASN A N 1
ATOM 936 C CA . ASN A 1 120 ? -15.376 -4.798 1.235 1.00 53.12 120 ASN A CA 1
ATOM 937 C C . ASN A 1 120 ? -14.322 -4.498 0.165 1.00 53.12 120 ASN A C 1
ATOM 939 O O . ASN A 1 120 ? -13.178 -4.255 0.519 1.00 53.12 120 ASN A O 1
ATOM 943 N N . GLN A 1 121 ? -14.703 -4.446 -1.116 1.00 55.12 121 GLN A N 1
ATOM 944 C CA . GLN A 1 121 ? -13.799 -4.045 -2.194 1.00 55.12 121 GLN A CA 1
ATOM 945 C C . GLN A 1 121 ? -13.399 -2.573 -2.085 1.00 55.12 121 GLN A C 1
ATOM 947 O O . GLN A 1 121 ? -12.216 -2.289 -2.152 1.00 55.12 121 GLN A O 1
ATOM 952 N N . LYS A 1 122 ? -14.336 -1.655 -1.805 1.00 51.72 122 LYS A N 1
ATOM 953 C CA . LYS A 1 122 ? -13.998 -0.241 -1.572 1.00 51.72 122 LYS A CA 1
ATOM 954 C C . LYS A 1 122 ? -13.129 -0.037 -0.338 1.00 51.72 122 LYS A C 1
ATOM 956 O O . LYS A 1 122 ? -12.212 0.764 -0.375 1.00 51.72 122 LYS A O 1
ATOM 961 N N . MET A 1 123 ? -13.391 -0.771 0.744 1.00 52.22 123 MET A N 1
ATOM 962 C CA . MET A 1 123 ? -12.560 -0.689 1.945 1.00 52.22 123 MET A CA 1
ATOM 963 C C . MET A 1 123 ? -11.180 -1.320 1.721 1.00 52.22 123 MET A C 1
ATOM 965 O O . MET A 1 123 ? -10.198 -0.796 2.223 1.00 52.22 123 MET A O 1
ATOM 969 N N . ALA A 1 124 ? -11.080 -2.394 0.934 1.00 56.12 124 ALA A N 1
ATOM 970 C CA . ALA A 1 124 ? -9.804 -2.975 0.521 1.00 56.12 124 ALA A CA 1
ATOM 971 C C . ALA A 1 124 ? -9.039 -2.067 -0.460 1.00 56.12 124 ALA A C 1
ATOM 973 O O . ALA A 1 124 ? -7.829 -1.940 -0.328 1.00 56.12 124 ALA A O 1
ATOM 974 N N . GLU A 1 125 ? -9.724 -1.395 -1.389 1.00 51.88 125 GLU A N 1
ATOM 975 C CA . GLU A 1 125 ? -9.159 -0.381 -2.292 1.00 51.88 125 GLU A CA 1
ATOM 976 C C . GLU A 1 125 ? -8.684 0.848 -1.516 1.00 51.88 125 GLU A C 1
ATOM 978 O O . GLU A 1 125 ? -7.587 1.337 -1.763 1.00 51.88 125 GLU A O 1
ATOM 983 N N . GLU A 1 126 ? -9.461 1.319 -0.537 1.00 54.31 126 GLU A N 1
ATOM 984 C CA . GLU A 1 126 ? -9.062 2.411 0.348 1.00 54.31 126 GLU A CA 1
ATOM 985 C C . GLU A 1 126 ? -7.885 1.995 1.235 1.00 54.31 126 GLU A C 1
ATOM 987 O O . GLU A 1 126 ? -6.927 2.751 1.331 1.00 54.31 126 GLU A O 1
ATOM 992 N N . VAL A 1 127 ? -7.885 0.797 1.829 1.00 58.41 127 VAL A N 1
ATOM 993 C CA . VAL A 1 127 ? -6.749 0.283 2.619 1.00 58.41 127 VAL A CA 1
ATOM 994 C C . VAL A 1 127 ? -5.503 0.097 1.745 1.00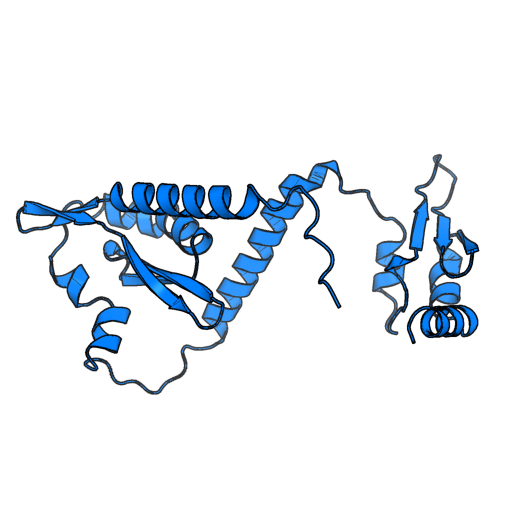 58.41 127 VAL A C 1
ATOM 996 O O . VAL A 1 127 ? -4.419 0.471 2.179 1.00 58.41 127 VAL A O 1
ATOM 999 N N . PHE A 1 128 ? -5.641 -0.382 0.506 1.00 54.69 128 PHE A N 1
ATOM 1000 C CA . PHE A 1 128 ? -4.549 -0.467 -0.470 1.00 54.69 128 PHE A CA 1
ATOM 1001 C C . PHE A 1 128 ? -4.015 0.922 -0.852 1.00 54.69 128 PHE A C 1
ATOM 1003 O O . PHE A 1 128 ? -2.804 1.126 -0.909 1.00 54.69 128 PHE A O 1
ATOM 1010 N N . LEU A 1 129 ? -4.896 1.911 -1.048 1.00 52.28 129 LEU A N 1
ATOM 1011 C CA . LEU A 1 129 ? -4.498 3.303 -1.275 1.00 52.28 129 LEU A CA 1
ATOM 1012 C C . LEU A 1 129 ? -3.790 3.907 -0.055 1.00 52.28 129 LEU A C 1
ATOM 1014 O O . LEU A 1 129 ? -2.804 4.611 -0.226 1.00 52.28 129 LEU A O 1
ATOM 1018 N N . HIS A 1 130 ? -4.271 3.652 1.165 1.00 54.56 130 HIS A N 1
ATOM 1019 C CA . HIS A 1 130 ? -3.703 4.226 2.392 1.00 54.56 130 HIS A CA 1
ATOM 1020 C C . HIS A 1 130 ? -2.378 3.561 2.782 1.00 54.56 130 HIS A C 1
ATOM 1022 O O . HIS A 1 130 ? -1.456 4.260 3.192 1.00 54.56 130 HIS A O 1
ATOM 1028 N N . GLN A 1 131 ? -2.236 2.247 2.574 1.00 54.25 131 GLN A N 1
ATOM 1029 C CA . GLN A 1 131 ? -0.942 1.565 2.662 1.00 54.25 131 GLN A CA 1
ATOM 1030 C C . GLN A 1 131 ? 0.037 2.133 1.638 1.00 54.25 131 GLN A C 1
ATOM 1032 O O . GLN A 1 131 ? 1.178 2.426 1.990 1.00 54.25 131 GLN A O 1
ATOM 1037 N N . ASN A 1 132 ? -0.412 2.373 0.401 1.00 54.25 132 ASN A N 1
ATOM 1038 C CA . ASN A 1 132 ? 0.407 3.068 -0.581 1.00 54.25 132 ASN A CA 1
ATOM 1039 C C . ASN A 1 132 ? 0.726 4.499 -0.156 1.00 54.25 132 ASN A C 1
ATOM 1041 O O . ASN A 1 132 ? 1.845 4.894 -0.407 1.00 54.25 132 ASN A O 1
ATOM 1045 N N . LEU A 1 133 ? -0.163 5.237 0.520 1.00 57.22 133 LEU A N 1
ATOM 1046 C CA . LEU A 1 133 ? 0.069 6.615 0.984 1.00 57.22 133 LEU A CA 1
ATOM 1047 C C . LEU A 1 133 ? 1.064 6.715 2.146 1.00 57.22 133 LEU A C 1
ATOM 1049 O O . LEU A 1 133 ? 1.937 7.571 2.099 1.00 57.22 133 LEU A O 1
ATOM 1053 N N . GLU A 1 134 ? 0.983 5.870 3.178 1.00 56.44 134 GLU A N 1
ATOM 1054 C CA . GLU A 1 134 ? 1.980 5.874 4.267 1.00 56.44 134 GLU A CA 1
ATOM 1055 C C . GLU A 1 134 ? 3.355 5.422 3.764 1.00 56.44 134 GLU A C 1
ATOM 1057 O O . GLU A 1 134 ? 4.386 5.989 4.140 1.00 56.44 134 GLU A O 1
ATOM 1062 N N . THR A 1 135 ? 3.366 4.450 2.851 1.00 56.69 135 THR A N 1
ATOM 1063 C CA . THR A 1 135 ? 4.579 4.018 2.154 1.00 56.69 135 THR A CA 1
ATOM 1064 C C . THR A 1 135 ? 5.087 5.140 1.238 1.00 56.69 135 THR A C 1
ATOM 1066 O O . THR A 1 135 ? 6.253 5.510 1.333 1.00 56.69 135 THR A O 1
ATOM 1069 N N . ASP A 1 136 ? 4.221 5.793 0.457 1.00 60.28 136 ASP A N 1
ATOM 1070 C CA . ASP A 1 136 ? 4.560 6.946 -0.391 1.00 60.28 136 ASP A CA 1
ATOM 1071 C C . ASP A 1 136 ? 5.132 8.081 0.447 1.00 60.28 136 ASP A C 1
ATOM 1073 O O . ASP A 1 136 ? 6.121 8.673 0.050 1.00 60.28 136 ASP A O 1
ATOM 1077 N N . MET A 1 137 ? 4.563 8.371 1.621 1.00 63.78 137 MET A N 1
ATOM 1078 C CA . MET A 1 137 ? 5.041 9.425 2.517 1.00 63.78 137 MET A CA 1
ATOM 1079 C C . MET A 1 137 ? 6.404 9.081 3.122 1.00 63.78 137 MET A C 1
ATOM 1081 O O . MET A 1 137 ? 7.287 9.939 3.175 1.00 63.78 137 MET A O 1
ATOM 1085 N N . LYS A 1 138 ? 6.615 7.825 3.538 1.00 68.62 138 LYS A N 1
ATOM 1086 C CA . LYS A 1 138 ? 7.908 7.342 4.051 1.00 68.62 138 LYS A CA 1
ATOM 1087 C C . LYS A 1 138 ? 8.996 7.381 2.975 1.00 68.62 138 LYS A C 1
ATOM 1089 O O . LYS A 1 138 ? 10.141 7.731 3.274 1.00 68.62 138 LYS A O 1
ATOM 1094 N N . TYR A 1 139 ? 8.640 7.048 1.733 1.00 61.41 139 TYR A N 1
ATOM 1095 C CA . TYR A 1 139 ? 9.551 7.040 0.590 1.00 61.41 139 TYR A CA 1
ATOM 1096 C C . TYR A 1 139 ? 9.478 8.312 -0.269 1.00 61.41 139 TYR A C 1
ATOM 1098 O O . TYR A 1 139 ? 10.193 8.411 -1.261 1.00 61.41 139 TYR A O 1
ATOM 1106 N N . GLN A 1 140 ? 8.722 9.331 0.154 1.00 64.44 140 GLN A N 1
ATOM 1107 C CA . GLN A 1 140 ? 8.518 10.587 -0.580 1.00 64.44 140 GLN A CA 1
ATOM 1108 C C . GLN A 1 140 ? 9.852 11.283 -0.851 1.00 64.44 140 GLN A C 1
ATOM 1110 O O . GLN A 1 140 ? 10.071 11.815 -1.933 1.00 64.44 140 GLN A O 1
ATOM 1115 N N . LYS A 1 141 ? 10.780 11.228 0.114 1.00 63.84 141 LYS A N 1
ATOM 1116 C CA . LYS A 1 141 ? 12.134 11.788 -0.026 1.00 63.84 141 LYS A CA 1
ATOM 1117 C C . LYS A 1 141 ? 13.011 11.048 -1.046 1.00 63.84 141 LYS A C 1
ATOM 1119 O O . LYS A 1 141 ? 14.042 11.574 -1.441 1.00 63.84 141 LYS A O 1
ATOM 1124 N N . TYR A 1 142 ? 12.623 9.832 -1.428 1.00 59.78 142 TYR A N 1
ATOM 1125 C CA . TYR A 1 142 ? 13.267 9.015 -2.457 1.00 59.78 142 TYR A CA 1
ATOM 1126 C C . TYR A 1 142 ? 12.464 8.998 -3.765 1.00 59.78 142 TYR A C 1
ATOM 1128 O O . TYR A 1 142 ? 12.859 8.303 -4.699 1.00 59.78 142 TYR A O 1
ATOM 1136 N N . ARG A 1 143 ? 11.349 9.744 -3.859 1.00 64.12 143 ARG A N 1
ATOM 1137 C CA . ARG A 1 143 ? 10.639 9.914 -5.128 1.00 64.12 143 ARG A CA 1
ATOM 1138 C C . ARG A 1 143 ? 11.495 10.766 -6.043 1.00 64.12 143 ARG A C 1
ATOM 1140 O O . ARG A 1 143 ? 11.570 11.984 -5.908 1.00 64.12 143 ARG A O 1
ATOM 1147 N N . VAL A 1 144 ? 12.142 10.089 -6.976 1.00 67.88 144 VAL A N 1
ATOM 1148 C CA . VAL A 1 144 ? 12.783 10.722 -8.116 1.00 67.88 144 VAL A CA 1
ATOM 1149 C C . VAL A 1 144 ? 11.686 11.008 -9.134 1.00 67.88 144 VAL A C 1
ATOM 1151 O O . VAL A 1 144 ? 10.858 10.147 -9.427 1.00 67.88 144 VAL A O 1
ATOM 1154 N N . THR A 1 145 ? 11.639 12.233 -9.647 1.00 74.56 145 THR A N 1
ATOM 1155 C CA . THR A 1 145 ? 10.768 12.570 -10.774 1.00 74.56 145 THR A CA 1
ATOM 1156 C C . THR A 1 145 ? 11.257 11.825 -12.012 1.00 74.56 145 THR A C 1
ATOM 1158 O O . THR A 1 145 ? 12.334 12.133 -12.522 1.00 74.56 145 THR A O 1
ATOM 1161 N N . CYS A 1 146 ? 10.474 10.852 -12.478 1.00 80.94 146 CYS A N 1
ATOM 1162 C CA . CYS A 1 146 ? 10.712 10.150 -13.736 1.00 80.94 146 CYS A CA 1
ATOM 1163 C C . CYS A 1 146 ? 10.048 10.915 -14.886 1.00 80.94 146 CYS A C 1
ATOM 1165 O O . CYS A 1 146 ? 8.827 11.059 -14.924 1.00 80.94 146 CYS A O 1
ATOM 1167 N N . HIS A 1 147 ? 10.847 11.395 -15.830 1.00 84.94 147 HIS A N 1
ATOM 1168 C CA . HIS A 1 147 ? 10.420 12.149 -17.006 1.00 84.94 147 HIS A CA 1
ATOM 1169 C C . HIS A 1 147 ? 10.000 11.225 -18.155 1.00 84.94 147 HIS A C 1
ATOM 1171 O O . HIS A 1 147 ? 9.253 11.639 -19.040 1.00 84.94 147 HIS A O 1
ATOM 1177 N N . ILE A 1 148 ? 10.472 9.973 -18.166 1.00 89.44 148 ILE A N 1
ATOM 1178 C CA . ILE A 1 148 ? 10.190 9.014 -19.243 1.00 89.44 148 ILE A CA 1
ATOM 1179 C C . ILE A 1 148 ? 8.940 8.167 -18.944 1.00 89.44 148 ILE A C 1
ATOM 1181 O O . ILE A 1 148 ? 8.289 7.699 -19.882 1.00 89.44 148 ILE A O 1
ATOM 1185 N N . GLN A 1 149 ? 8.555 8.020 -17.669 1.00 89.56 149 GLN A N 1
ATOM 1186 C CA . GLN A 1 149 ? 7.457 7.146 -17.228 1.00 89.56 149 GLN A CA 1
ATOM 1187 C C . GLN A 1 149 ? 6.140 7.417 -17.970 1.00 89.56 149 GLN A C 1
ATOM 1189 O O . GLN A 1 149 ? 5.539 6.491 -18.508 1.00 89.56 149 GLN A O 1
ATOM 1194 N N . GLU A 1 150 ? 5.743 8.686 -18.103 1.00 88.44 150 GLU A N 1
ATOM 1195 C CA . GLU A 1 150 ? 4.505 9.065 -18.800 1.00 88.44 150 GLU A CA 1
ATOM 1196 C C . GLU A 1 150 ? 4.490 8.579 -20.260 1.00 88.44 150 GLU A C 1
ATOM 1198 O O . GLU A 1 150 ? 3.467 8.122 -20.767 1.00 88.44 150 GLU A O 1
ATOM 1203 N N . THR A 1 151 ? 5.641 8.621 -20.939 1.00 89.50 151 THR A N 1
ATOM 1204 C CA . THR A 1 151 ? 5.763 8.138 -22.323 1.00 89.50 151 THR A CA 1
ATOM 1205 C C . THR A 1 151 ? 5.609 6.615 -22.395 1.00 89.50 151 THR A C 1
ATOM 1207 O O . THR A 1 151 ? 5.048 6.101 -23.362 1.00 89.50 151 THR A O 1
ATOM 1210 N N . MET A 1 152 ? 6.097 5.885 -21.389 1.00 90.62 152 MET A N 1
ATOM 1211 C CA . MET A 1 152 ? 5.980 4.426 -21.322 1.00 90.62 152 MET A CA 1
ATOM 1212 C C . MET A 1 152 ? 4.554 3.973 -20.991 1.00 90.62 152 MET A C 1
ATOM 1214 O O . MET A 1 152 ? 4.068 3.033 -21.618 1.00 90.62 152 MET A O 1
ATOM 1218 N N . ASP A 1 153 ? 3.863 4.675 -20.092 1.00 90.19 153 ASP A N 1
ATOM 1219 C CA . ASP A 1 153 ? 2.491 4.350 -19.674 1.00 90.19 153 ASP A CA 1
ATOM 1220 C C . ASP A 1 153 ? 1.463 4.515 -20.806 1.00 90.19 153 ASP A C 1
ATOM 1222 O O . ASP A 1 153 ? 0.425 3.854 -20.828 1.00 90.19 153 ASP A O 1
ATOM 1226 N N . GLN A 1 154 ? 1.756 5.368 -21.793 1.00 90.81 154 GLN A N 1
ATOM 1227 C CA . GLN A 1 154 ? 0.912 5.556 -22.978 1.00 90.81 154 GLN A CA 1
ATOM 1228 C C . GLN A 1 154 ? 1.011 4.397 -23.987 1.00 90.81 154 GLN A C 1
ATOM 1230 O O . GLN A 1 154 ? 0.192 4.301 -24.912 1.00 90.81 154 GLN A O 1
ATOM 1235 N N . VAL A 1 155 ? 1.998 3.506 -23.848 1.00 91.81 155 VAL A N 1
ATOM 1236 C CA . VAL A 1 155 ? 2.202 2.395 -24.780 1.00 91.81 155 VAL A CA 1
ATOM 1237 C C . VAL A 1 155 ? 1.193 1.282 -24.503 1.00 91.81 155 VAL A C 1
ATOM 1239 O O . VAL A 1 155 ? 1.207 0.631 -23.467 1.00 91.81 155 VAL A O 1
ATOM 1242 N N . LYS A 1 156 ? 0.327 0.999 -25.483 1.00 91.50 156 LYS A N 1
ATOM 1243 C CA . LYS A 1 156 ? -0.742 -0.014 -25.356 1.00 91.50 156 LYS A CA 1
ATOM 1244 C C . LYS A 1 156 ? -0.258 -1.466 -25.402 1.00 91.50 156 LYS A C 1
ATOM 1246 O O . LYS A 1 156 ? -1.044 -2.381 -25.171 1.00 91.50 156 LYS A O 1
ATOM 1251 N N . THR A 1 157 ? 0.996 -1.697 -25.776 1.00 86.94 157 THR A N 1
ATOM 1252 C CA . THR A 1 157 ? 1.579 -3.040 -25.869 1.00 86.94 157 THR A CA 1
ATOM 1253 C C . THR A 1 157 ? 2.402 -3.355 -24.625 1.00 86.94 157 THR A C 1
ATOM 1255 O O . THR A 1 157 ? 3.115 -2.462 -24.171 1.00 86.94 157 THR A O 1
ATOM 1258 N N . PRO A 1 158 ? 2.411 -4.609 -24.140 1.00 88.00 158 PRO A N 1
ATOM 1259 C CA . PRO A 1 158 ? 3.263 -5.001 -23.022 1.00 88.00 158 PRO A CA 1
ATOM 1260 C C . PRO A 1 158 ? 4.735 -4.656 -23.283 1.00 88.00 158 PRO A C 1
ATOM 1262 O O . PRO A 1 158 ? 5.303 -5.051 -24.308 1.00 88.00 158 PRO A O 1
ATOM 1265 N N . LEU A 1 159 ? 5.339 -3.914 -22.357 1.00 93.38 159 LEU A N 1
ATOM 1266 C CA . LEU A 1 159 ? 6.767 -3.617 -22.349 1.00 93.38 159 LEU A CA 1
ATOM 1267 C C . LEU A 1 159 ? 7.455 -4.634 -21.436 1.00 93.38 159 LEU A C 1
ATOM 1269 O O . LEU A 1 159 ? 7.164 -4.695 -20.247 1.00 93.38 159 LEU A O 1
ATOM 1273 N N . LEU A 1 160 ? 8.332 -5.460 -22.004 1.00 92.50 160 LEU A N 1
ATOM 1274 C CA . LEU A 1 160 ? 9.100 -6.457 -21.253 1.00 92.50 160 LEU A CA 1
ATOM 1275 C C . LEU A 1 160 ? 10.413 -5.844 -20.770 1.00 92.50 160 LEU A C 1
ATOM 1277 O O . LEU A 1 160 ? 11.004 -5.035 -21.487 1.00 92.50 160 LEU A O 1
ATOM 1281 N N . GLY A 1 161 ? 10.906 -6.256 -19.605 1.00 91.38 161 GLY A N 1
ATOM 1282 C CA . GLY A 1 161 ? 12.228 -5.853 -19.130 1.00 91.38 161 GLY A CA 1
ATOM 1283 C C . GLY A 1 161 ? 12.339 -4.378 -18.746 1.00 91.38 161 GLY A C 1
ATOM 1284 O O . GLY A 1 161 ? 13.402 -3.784 -18.923 1.00 91.38 161 GLY A O 1
ATOM 1285 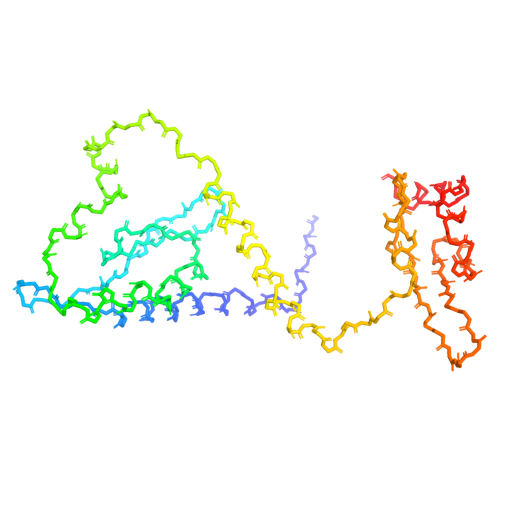N N . THR A 1 162 ? 11.257 -3.761 -18.269 1.00 92.88 162 THR A N 1
ATOM 1286 C CA . THR A 1 162 ? 11.274 -2.379 -17.761 1.00 92.88 162 THR A CA 1
ATOM 1287 C C . THR A 1 162 ? 12.172 -2.229 -16.533 1.00 92.88 162 THR A C 1
ATOM 1289 O O . THR A 1 162 ? 12.754 -1.173 -16.326 1.00 92.88 162 THR A O 1
ATOM 1292 N N . GLU A 1 163 ? 12.354 -3.302 -15.766 1.00 91.69 163 GLU A N 1
ATOM 1293 C CA . GLU A 1 163 ? 13.274 -3.414 -14.632 1.00 91.69 163 GLU A CA 1
ATOM 1294 C C . GLU A 1 163 ? 14.758 -3.262 -15.021 1.00 91.69 163 GLU A C 1
ATOM 1296 O O . GLU A 1 163 ? 15.596 -2.991 -14.166 1.00 91.69 163 GLU A O 1
ATOM 1301 N N . TYR A 1 164 ? 15.085 -3.386 -16.313 1.00 93.31 164 TYR A N 1
ATOM 1302 C CA . TYR A 1 164 ? 16.433 -3.175 -16.852 1.00 93.31 164 TYR A CA 1
ATOM 1303 C C . TYR A 1 164 ? 16.666 -1.751 -17.368 1.00 93.31 164 TYR A C 1
ATOM 1305 O O . TYR A 1 164 ? 17.716 -1.477 -17.956 1.00 93.31 164 TYR A O 1
ATOM 1313 N N . LEU A 1 165 ? 15.695 -0.849 -17.209 1.00 93.19 165 LEU A N 1
ATOM 1314 C CA . LEU A 1 165 ? 15.840 0.547 -17.595 1.00 93.19 165 LEU A CA 1
ATOM 1315 C C . LEU A 1 165 ? 16.267 1.405 -16.412 1.00 93.19 165 LEU A C 1
ATOM 1317 O O . LEU A 1 165 ? 15.657 1.386 -15.347 1.00 93.19 165 LEU A O 1
ATOM 1321 N N . VAL A 1 166 ? 17.282 2.224 -16.654 1.00 92.56 166 VAL A N 1
ATOM 1322 C CA . VAL A 1 166 ? 17.713 3.288 -15.754 1.00 92.56 166 VAL A CA 1
ATOM 1323 C C . VAL A 1 166 ? 17.487 4.614 -16.465 1.00 92.56 166 VAL A C 1
ATOM 1325 O O . VAL A 1 166 ? 18.040 4.844 -17.540 1.00 92.56 166 VAL A O 1
ATOM 1328 N N . GLU A 1 167 ? 16.651 5.477 -15.890 1.00 91.75 167 GLU A N 1
ATOM 1329 C CA . GLU A 1 167 ? 16.466 6.844 -16.376 1.00 91.75 167 GLU A CA 1
ATOM 1330 C C . GLU A 1 167 ? 17.586 7.746 -15.842 1.00 91.75 167 GLU A C 1
ATOM 1332 O O . GLU A 1 167 ? 17.910 7.729 -14.655 1.00 91.75 167 GLU A O 1
ATOM 1337 N N . HIS A 1 168 ? 18.142 8.565 -16.728 1.00 88.44 168 HIS A N 1
ATOM 1338 C CA . HIS A 1 168 ? 19.058 9.642 -16.399 1.00 88.44 168 HIS A CA 1
ATOM 1339 C C . HIS A 1 168 ? 18.313 10.978 -16.541 1.00 88.44 168 HIS A C 1
ATOM 1341 O O . HIS A 1 168 ? 17.907 11.333 -17.659 1.00 88.44 168 HIS A O 1
ATOM 1347 N N . PRO A 1 169 ? 18.117 11.719 -15.434 1.00 82.75 169 PRO A N 1
ATOM 1348 C CA . PRO A 1 169 ? 17.471 13.021 -15.476 1.00 82.75 169 PRO A CA 1
ATOM 1349 C C . PRO A 1 169 ? 18.322 14.019 -16.276 1.00 82.75 169 PRO A C 1
ATOM 1351 O O . PRO A 1 169 ? 19.529 13.824 -16.432 1.00 82.75 169 PRO A O 1
ATOM 1354 N N . PRO A 1 170 ? 17.718 15.100 -16.789 1.00 84.00 170 PRO A N 1
ATOM 1355 C CA . PRO A 1 170 ? 18.455 16.111 -17.534 1.00 84.00 170 PRO A CA 1
ATOM 1356 C C . PRO A 1 170 ? 19.463 16.835 -16.625 1.00 84.00 170 PRO A C 1
ATOM 1358 O O . PRO A 1 170 ? 19.093 17.380 -15.588 1.00 84.00 170 PRO A O 1
ATOM 1361 N N . GLU A 1 171 ? 20.739 16.877 -17.022 1.00 74.94 171 GLU A N 1
ATOM 1362 C CA . GLU A 1 171 ? 21.812 17.516 -16.237 1.00 74.94 171 GLU A CA 1
ATOM 1363 C C . GLU A 1 171 ? 21.846 19.056 -16.395 1.00 74.94 171 GLU A C 1
ATOM 1365 O O . GLU A 1 171 ? 22.645 19.738 -15.754 1.00 74.94 171 GLU A O 1
ATOM 1370 N N . GLY A 1 172 ? 20.963 19.640 -17.217 1.00 75.19 172 GLY A N 1
ATOM 1371 C CA . GLY A 1 172 ? 20.855 21.090 -17.413 1.00 75.19 172 GLY A CA 1
ATOM 1372 C C . GLY A 1 172 ? 19.624 21.520 -18.220 1.00 75.19 172 GLY A C 1
ATOM 1373 O O . GLY A 1 172 ? 18.937 20.695 -18.815 1.00 75.19 172 GLY A O 1
ATOM 1374 N N . GLY A 1 173 ? 19.357 22.832 -18.278 1.00 70.25 173 GLY A N 1
ATOM 1375 C CA . GLY A 1 173 ? 18.097 23.400 -18.796 1.00 70.25 173 GLY A CA 1
ATOM 1376 C C . GLY A 1 173 ? 17.765 23.151 -20.277 1.00 70.25 173 GLY A C 1
ATOM 1377 O O . GLY A 1 173 ? 16.631 23.388 -20.673 1.00 70.25 173 GLY A O 1
ATOM 1378 N N . ASN A 1 174 ? 18.716 22.657 -21.078 1.00 70.44 174 ASN A N 1
ATOM 1379 C CA . ASN A 1 174 ? 18.533 22.351 -22.506 1.00 70.44 174 ASN A CA 1
ATOM 1380 C C . ASN A 1 174 ? 18.792 20.874 -22.857 1.00 70.44 174 ASN A C 1
ATOM 1382 O O . ASN A 1 174 ? 18.863 20.538 -24.039 1.00 70.44 174 ASN A O 1
ATOM 1386 N N . GLN A 1 175 ? 18.991 19.996 -21.870 1.00 75.44 175 GLN A N 1
ATOM 1387 C CA . GLN A 1 175 ? 19.216 18.574 -22.130 1.00 75.44 175 GLN A CA 1
ATOM 1388 C C . GLN A 1 175 ? 17.917 17.789 -21.961 1.00 75.44 175 GLN A C 1
ATOM 1390 O O . GLN A 1 175 ? 17.156 18.023 -21.028 1.00 75.44 175 GLN A O 1
ATOM 1395 N N . GLU A 1 176 ? 17.655 16.864 -22.881 1.00 82.81 176 GLU A N 1
ATOM 1396 C CA . GLU A 1 176 ? 16.518 15.949 -22.782 1.00 82.81 176 GLU A CA 1
ATOM 1397 C C . GLU A 1 176 ? 16.876 14.750 -21.893 1.00 82.81 176 GLU A C 1
ATOM 1399 O O . GLU A 1 176 ? 18.026 14.296 -21.920 1.00 82.81 176 GLU A O 1
ATOM 1404 N N . PRO A 1 177 ? 15.908 14.193 -21.143 1.00 88.06 177 PRO A N 1
ATOM 1405 C CA . PRO A 1 177 ? 16.132 12.992 -20.352 1.00 88.06 177 PRO A CA 1
ATOM 1406 C C . PRO A 1 177 ? 16.590 11.831 -21.243 1.00 88.06 177 PRO A C 1
ATOM 1408 O O . PRO A 1 177 ? 16.137 11.642 -22.384 1.00 88.06 177 PRO A O 1
ATOM 1411 N N . SER A 1 178 ? 17.512 11.038 -20.707 1.00 91.56 178 SER A N 1
ATOM 1412 C CA . SER A 1 178 ? 18.071 9.872 -21.388 1.00 91.56 178 SER A CA 1
ATOM 1413 C C . SER A 1 178 ? 17.857 8.611 -20.562 1.00 91.56 178 SER A C 1
ATOM 1415 O O . SER A 1 178 ? 17.429 8.665 -19.415 1.00 91.56 178 SER A O 1
ATOM 1417 N N . TYR A 1 179 ? 18.088 7.454 -21.165 1.00 94.19 179 TYR A N 1
ATOM 1418 C CA . TYR A 1 179 ? 17.959 6.166 -20.503 1.00 94.19 179 TYR A CA 1
ATOM 1419 C C . TYR A 1 179 ? 19.116 5.249 -20.871 1.00 94.19 179 TYR A C 1
ATOM 1421 O O . TYR A 1 179 ? 19.702 5.362 -21.952 1.00 94.19 179 TYR A O 1
ATOM 1429 N N . LEU A 1 180 ? 19.378 4.294 -19.988 1.00 95.44 180 LEU A N 1
ATOM 1430 C CA . LEU A 1 180 ? 20.253 3.159 -20.207 1.00 95.44 180 LEU A CA 1
ATOM 1431 C C . LEU A 1 180 ? 19.446 1.872 -20.029 1.00 95.44 180 LEU A C 1
ATOM 1433 O O . LEU A 1 180 ? 18.870 1.633 -18.972 1.00 95.44 180 LEU A O 1
ATOM 1437 N N . CYS A 1 181 ? 19.424 1.026 -21.055 1.00 95.56 181 CYS A N 1
ATOM 1438 C CA . CYS A 1 181 ? 18.944 -0.344 -20.935 1.00 95.56 181 CYS A CA 1
ATOM 1439 C C . CYS A 1 181 ? 20.125 -1.262 -20.632 1.00 95.56 181 CYS A C 1
ATOM 1441 O O . CYS A 1 181 ? 20.981 -1.475 -21.495 1.00 95.56 181 CYS A O 1
ATOM 1443 N N . THR A 1 182 ? 20.166 -1.827 -19.430 1.00 94.81 182 THR A N 1
ATOM 1444 C CA . THR A 1 182 ? 21.247 -2.723 -18.996 1.00 94.81 182 THR A CA 1
ATOM 1445 C C . THR A 1 182 ? 21.167 -4.096 -19.666 1.00 94.81 182 THR A C 1
ATOM 1447 O O . THR A 1 182 ? 22.199 -4.719 -19.888 1.00 94.81 182 THR A O 1
ATOM 1450 N N . LEU A 1 183 ? 19.975 -4.520 -20.099 1.00 93.44 183 LEU A N 1
ATOM 1451 C CA . LEU A 1 183 ? 19.765 -5.759 -20.857 1.00 93.44 183 LEU A CA 1
ATOM 1452 C C . LEU A 1 183 ? 20.370 -5.701 -22.267 1.00 93.44 183 LEU A C 1
ATOM 1454 O O . LEU A 1 183 ? 20.948 -6.669 -22.750 1.00 93.44 183 LEU A O 1
ATOM 1458 N N . CYS A 1 184 ? 20.216 -4.562 -22.944 1.00 93.19 184 CYS A N 1
ATOM 1459 C CA . CYS A 1 184 ? 20.711 -4.361 -24.306 1.00 93.19 184 CYS A CA 1
ATOM 1460 C C . CYS A 1 184 ? 22.023 -3.574 -24.358 1.00 93.19 184 CYS A C 1
ATOM 1462 O O . CYS A 1 184 ? 22.532 -3.317 -25.450 1.00 93.19 184 CYS A O 1
ATOM 1464 N N . THR A 1 185 ? 22.547 -3.143 -23.207 1.00 92.94 185 THR A N 1
ATOM 1465 C CA . THR A 1 185 ? 23.700 -2.234 -23.090 1.00 92.94 185 THR A CA 1
ATOM 1466 C C . THR A 1 185 ? 23.566 -0.996 -23.988 1.00 92.94 185 THR A C 1
ATOM 1468 O O . THR A 1 185 ? 24.520 -0.563 -24.630 1.00 92.94 185 THR A O 1
ATOM 1471 N N . LYS A 1 186 ? 22.345 -0.449 -24.087 1.00 92.62 186 LYS A N 1
ATOM 1472 C CA . LYS A 1 186 ? 22.007 0.635 -25.018 1.00 92.62 186 LYS A CA 1
ATOM 1473 C C . LYS A 1 186 ? 21.631 1.902 -24.265 1.00 92.62 186 LYS A C 1
ATOM 1475 O O . LYS A 1 186 ? 20.698 1.881 -23.466 1.00 92.62 186 LYS A O 1
ATOM 1480 N N . GLN A 1 187 ? 22.302 3.002 -24.594 1.00 94.06 187 GLN A N 1
ATOM 1481 C CA . GLN A 1 187 ? 21.923 4.344 -24.160 1.00 94.06 187 GLN A CA 1
ATOM 1482 C C . GLN A 1 187 ? 21.097 5.042 -25.249 1.00 94.06 187 GLN A C 1
ATOM 1484 O O . GLN A 1 187 ? 21.370 4.889 -26.444 1.00 94.06 187 GLN A O 1
ATOM 1489 N N . GLY A 1 188 ? 20.075 5.798 -24.854 1.00 91.31 188 GLY A N 1
ATOM 1490 C CA . GLY A 1 188 ? 19.236 6.550 -25.786 1.00 91.31 188 GLY A CA 1
ATOM 1491 C C . GLY A 1 188 ? 18.494 7.709 -25.129 1.00 91.31 188 GLY A C 1
ATOM 1492 O O . GLY A 1 188 ? 18.473 7.844 -23.913 1.00 91.31 188 GLY A O 1
ATOM 1493 N N . HIS A 1 189 ? 17.866 8.555 -25.944 1.00 91.00 189 HIS A N 1
ATOM 1494 C CA . HIS A 1 189 ? 17.027 9.665 -25.472 1.00 91.00 189 HIS A CA 1
ATOM 1495 C C . HIS A 1 189 ? 15.560 9.245 -25.363 1.00 91.00 189 HIS A C 1
ATOM 1497 O O . HIS A 1 189 ? 15.135 8.338 -26.091 1.00 91.00 189 HIS A O 1
ATOM 1503 N N . GLN A 1 190 ? 14.774 9.951 -24.539 1.00 89.81 190 GLN A N 1
ATOM 1504 C CA . GLN A 1 190 ? 13.330 9.732 -24.338 1.00 89.81 190 GLN A CA 1
ATOM 1505 C C . GLN A 1 190 ? 12.573 9.407 -25.633 1.00 89.81 190 GLN A C 1
ATOM 1507 O O . GLN A 1 190 ? 11.807 8.453 -25.682 1.00 89.81 190 GLN A O 1
ATOM 1512 N N . ARG A 1 191 ? 12.826 10.138 -26.723 1.00 89.56 191 ARG A N 1
ATOM 1513 C CA . ARG A 1 191 ? 12.125 9.966 -28.013 1.00 89.56 191 ARG A CA 1
ATOM 1514 C C . ARG A 1 191 ? 12.266 8.567 -28.624 1.00 89.56 191 ARG A C 1
ATOM 1516 O O . ARG A 1 191 ? 11.450 8.156 -29.441 1.00 89.56 191 ARG A O 1
ATOM 1523 N N . THR A 1 192 ? 13.315 7.837 -28.254 1.00 93.31 192 THR A N 1
ATOM 1524 C CA . THR A 1 192 ? 13.654 6.527 -28.831 1.00 93.31 192 THR A CA 1
ATOM 1525 C C . THR A 1 192 ? 13.252 5.348 -27.948 1.00 93.31 192 THR A C 1
ATOM 1527 O O . THR A 1 192 ? 13.348 4.205 -28.402 1.00 93.31 192 THR A O 1
ATOM 1530 N N . ILE A 1 193 ? 12.810 5.600 -26.708 1.00 93.94 193 ILE A N 1
ATOM 1531 C CA . ILE A 1 193 ? 12.596 4.548 -25.706 1.00 93.94 193 ILE A CA 1
ATOM 1532 C C . ILE A 1 193 ? 11.531 3.545 -26.138 1.00 93.94 193 ILE A C 1
ATOM 1534 O O . ILE A 1 193 ? 11.764 2.343 -26.084 1.00 93.94 193 ILE A O 1
ATOM 1538 N N . VAL A 1 194 ? 10.395 4.020 -26.652 1.00 93.69 194 VAL A N 1
ATOM 1539 C CA . VAL A 1 194 ? 9.281 3.150 -27.052 1.00 93.69 194 VAL A CA 1
ATOM 1540 C C . VAL A 1 194 ? 9.712 2.216 -28.176 1.00 93.69 194 VAL A C 1
ATOM 1542 O O . VAL A 1 194 ? 9.465 1.013 -28.113 1.00 93.69 194 VAL A O 1
ATOM 1545 N N . ASN A 1 195 ? 10.420 2.744 -29.179 1.00 94.56 195 ASN A N 1
ATOM 1546 C CA . ASN A 1 195 ? 10.937 1.937 -30.281 1.00 94.56 195 ASN A CA 1
ATOM 1547 C C . ASN A 1 195 ? 11.938 0.888 -29.776 1.00 94.56 195 ASN A C 1
ATOM 1549 O O . ASN A 1 195 ? 11.905 -0.261 -30.200 1.00 94.56 195 ASN A O 1
ATOM 1553 N N . HIS A 1 196 ? 12.805 1.254 -28.831 1.00 94.88 196 HIS A N 1
ATOM 1554 C CA . HIS A 1 196 ? 13.730 0.307 -28.225 1.00 94.88 196 HIS A CA 1
ATOM 1555 C C . HIS A 1 196 ? 13.009 -0.802 -27.444 1.00 94.88 196 HIS A C 1
ATOM 1557 O O . HIS A 1 196 ? 13.246 -1.977 -27.711 1.00 94.88 196 HIS A O 1
ATOM 1563 N N . MET A 1 197 ? 12.090 -0.450 -26.547 1.00 94.56 197 MET A N 1
ATOM 1564 C CA . MET A 1 197 ? 11.388 -1.412 -25.688 1.00 94.56 197 MET A CA 1
ATOM 1565 C C . MET A 1 197 ? 10.446 -2.342 -26.457 1.00 94.56 197 MET A C 1
ATOM 1567 O O . MET A 1 197 ? 10.173 -3.465 -26.032 1.00 94.56 197 MET A O 1
ATOM 1571 N N . THR A 1 198 ? 9.960 -1.903 -27.618 1.00 93.38 198 THR A N 1
ATOM 1572 C CA . THR A 1 198 ? 9.079 -2.705 -28.477 1.00 93.38 198 THR A CA 1
ATOM 1573 C C . THR A 1 198 ? 9.829 -3.485 -29.559 1.00 93.38 198 THR A C 1
ATOM 1575 O O . THR A 1 198 ? 9.226 -4.351 -30.199 1.00 93.38 198 THR A O 1
ATOM 1578 N N . CYS A 1 199 ? 11.131 -3.242 -29.754 1.00 93.38 199 CYS A N 1
ATOM 1579 C CA . CYS A 1 199 ? 11.893 -3.890 -30.819 1.00 93.38 199 CYS A CA 1
ATOM 1580 C C . CYS A 1 199 ? 12.106 -5.393 -30.579 1.00 93.38 199 CYS A C 1
ATOM 1582 O O . CYS A 1 199 ? 12.192 -5.881 -29.450 1.00 93.38 199 CYS A O 1
ATOM 1584 N N . TYR A 1 200 ? 12.268 -6.128 -31.682 1.00 93.94 200 TYR A N 1
ATOM 1585 C CA . TYR A 1 200 ? 12.530 -7.569 -31.671 1.00 93.94 200 TYR A CA 1
ATOM 1586 C C . TYR A 1 200 ? 13.787 -7.941 -30.868 1.00 93.94 200 TYR A C 1
ATOM 1588 O O . TYR A 1 200 ? 13.775 -8.916 -30.120 1.00 93.94 200 TYR A O 1
ATOM 1596 N N . HIS A 1 201 ? 14.858 -7.149 -30.993 1.00 93.00 201 HIS A N 1
ATOM 1597 C CA . HIS A 1 201 ? 16.137 -7.435 -30.342 1.00 93.00 201 HIS A CA 1
ATOM 1598 C C . HIS A 1 201 ? 16.029 -7.411 -28.812 1.00 93.00 201 HIS A C 1
ATOM 1600 O O . HIS A 1 201 ? 16.491 -8.339 -28.154 1.00 93.00 201 HIS A O 1
ATOM 1606 N N . HIS A 1 202 ? 15.354 -6.399 -28.259 1.00 94.38 202 HIS A N 1
ATOM 1607 C CA . HIS A 1 202 ? 15.123 -6.278 -26.817 1.00 94.38 202 HIS A CA 1
ATOM 1608 C C . HIS A 1 202 ? 14.346 -7.474 -26.267 1.00 94.38 202 HIS A C 1
ATOM 1610 O O . HIS A 1 202 ? 14.775 -8.113 -25.310 1.00 94.38 202 HIS A O 1
ATOM 1616 N N . ARG A 1 203 ? 13.255 -7.851 -26.945 1.00 93.50 203 ARG A N 1
ATOM 1617 C CA . ARG A 1 203 ? 12.440 -9.018 -26.574 1.00 93.50 203 ARG A CA 1
ATOM 1618 C C . ARG A 1 203 ? 13.255 -10.310 -26.591 1.00 93.50 203 ARG A C 1
ATOM 1620 O O . ARG A 1 203 ? 13.174 -11.094 -25.653 1.00 93.50 203 ARG A O 1
ATOM 1627 N N . CYS A 1 204 ? 14.068 -10.517 -27.626 1.00 92.31 204 CYS A N 1
ATOM 1628 C CA . CYS A 1 204 ? 14.931 -11.694 -27.716 1.00 92.31 204 CYS A CA 1
ATOM 1629 C C . CYS A 1 204 ? 15.958 -11.753 -26.584 1.00 92.31 204 CYS A C 1
ATOM 1631 O O . CYS A 1 204 ? 16.200 -12.831 -26.053 1.00 92.31 204 CYS A O 1
ATOM 1633 N N . ASN A 1 205 ? 16.566 -10.622 -26.219 1.00 91.50 205 ASN A N 1
ATOM 1634 C CA . ASN A 1 205 ? 17.523 -10.589 -25.114 1.00 91.50 205 ASN A CA 1
ATOM 1635 C C . ASN A 1 205 ? 16.839 -10.896 -23.779 1.00 91.50 205 ASN A C 1
ATOM 1637 O O . ASN A 1 205 ? 17.386 -11.659 -22.991 1.00 91.50 205 ASN A O 1
ATOM 1641 N N . TYR A 1 206 ? 15.618 -10.398 -23.568 1.00 93.06 206 TYR A N 1
ATOM 1642 C CA . TYR A 1 206 ? 14.848 -10.681 -22.356 1.00 93.06 206 TYR A CA 1
ATOM 1643 C C . TYR A 1 206 ? 14.592 -12.182 -22.174 1.00 93.06 206 TYR A C 1
ATOM 1645 O O . TYR A 1 206 ? 14.931 -12.746 -21.138 1.00 93.06 206 TYR A O 1
ATOM 1653 N N . PHE A 1 207 ? 14.094 -12.853 -23.218 1.00 91.00 207 PHE A N 1
ATOM 1654 C CA . PHE A 1 207 ? 13.842 -14.298 -23.178 1.00 91.00 207 PHE A CA 1
ATOM 1655 C C . PHE A 1 207 ? 15.114 -15.149 -23.062 1.00 91.00 207 PHE A C 1
ATOM 1657 O O . PHE A 1 207 ? 15.046 -16.280 -22.603 1.00 91.00 207 PHE A O 1
ATOM 1664 N N . LYS A 1 208 ? 16.287 -14.639 -23.460 1.00 88.75 208 LYS A N 1
ATOM 1665 C CA . LYS A 1 208 ? 17.559 -15.354 -23.252 1.00 88.75 208 LYS A CA 1
ATOM 1666 C C . LYS A 1 208 ? 18.015 -15.334 -21.794 1.00 88.75 208 LYS A C 1
ATOM 1668 O O . LYS A 1 208 ? 18.691 -16.265 -21.370 1.00 88.75 208 LYS A O 1
ATOM 1673 N N . CYS A 1 209 ? 17.702 -14.269 -21.057 1.00 75.81 209 CYS A N 1
ATOM 1674 C CA . CYS A 1 209 ? 18.106 -14.108 -19.659 1.00 75.81 209 CYS A CA 1
ATOM 1675 C C . CYS A 1 209 ? 17.167 -14.818 -18.671 1.00 75.81 209 CYS A C 1
ATOM 1677 O O . CYS A 1 209 ? 17.591 -15.097 -17.552 1.00 75.81 209 CYS A O 1
ATOM 1679 N N . TYR A 1 210 ? 15.941 -15.144 -19.088 1.00 65.75 210 TYR A N 1
ATOM 1680 C CA . TYR A 1 210 ? 14.956 -15.885 -18.297 1.00 65.75 210 TYR A CA 1
ATOM 1681 C C . TYR A 1 210 ? 14.472 -17.126 -19.068 1.00 65.75 210 TYR A C 1
ATOM 1683 O O . TYR A 1 210 ? 13.535 -17.000 -19.862 1.00 65.75 210 TYR A O 1
ATOM 1691 N N . PRO A 1 211 ? 15.137 -18.287 -18.892 1.00 54.09 211 PRO A N 1
ATOM 1692 C CA . PRO A 1 211 ? 14.721 -19.561 -19.482 1.00 54.09 211 PRO A CA 1
ATOM 1693 C C . PRO A 1 211 ? 13.449 -20.137 -18.847 1.00 54.09 211 PRO A C 1
ATOM 1695 O O . PRO A 1 211 ? 13.213 -19.897 -17.639 1.00 54.09 211 PRO A O 1
#

Radius of gyration: 26.55 Å; chains: 1; bounding box: 52×57×69 Å

Sequence (211 aa):
MELPDCPPGAEGYQDTVVEAEQEFQAHLNSLKVKVEDGTTRCMVERRGRDVSHNWIYLCYPCAAVCCGENILQMHISGKKHKTKLTIKSVWPPSIFENHPYILKEKGIIKTGTAATPKLNQKMAEEVFLHQNLETDMKYQKYRVTCHIQETMDQVKTPLLGTEYLVEHPPEGGNQEPSYLCTLCTKQGHQRTIVNHMTCYHHRCNYFKCYP

InterPro domains:
  IPR036236 Zinc finger C2H2 superfamily [SSF57667] (56-87)

Foldseek 3Di:
DDDPDDPPPCVCVVVVVVVVVVVLVVVQQVQWAAAPVRDIDRQKDWDAADPVRFIWMAGLLVLDIAGHDVSVVCVCVDPVNVVSCVVDRYHYPCSVCPRPVNCVVVVVDDDDDDPPVVVVVVVVVVVVVVVVVVVCVVCVVVDDDDPLVVVVVPDPDDQPQPVQKDKDPAPDDPGAIKIARNLVRDIGGSVCVVVVRPDPVSVVSRVVVPD

pLDDT: mean 78.87, std 16.22, range [35.03, 95.56]